Protein AF-A0A1Q7ZUG8-F1 (afdb_monomer)

Nearest PDB structures (foldseek):
  3p8l-assembly1_B  TM=2.377E-01  e=4.854E+00  Enterococcus faecalis
  9ddy-assembly1_B  TM=2.330E-01  e=8.484E+00  Streptococcus pneumoniae TIGR4

Foldseek 3Di:
DPPDDPDDDCDPVNVVVVVVVVCVVQVQLVVQCVPPVGSVHQEFDDDVPRTPGHHDQYPVNQQCQFQLNQADVPDPVLVVLVVLLCCLQVNPLVVLLQVLLCLVVPDDDDDDDPVVVVVVVVLVVQLVVLVVCRRRGGQDPDPDDRDHRHNCVSVSCVSSVSNVVSSNVSSVVSLVPPPDDPPVVVVVLVVSLVVLVVSDVLSNLVSVLVVLLVVLVVVCVVPVDVVSNVVSVVVSVVSVVVSVVVVVVVVVVVCCVAAVCQLVVLVVPADVPAAEEEEQAPCQQSNCHPVNPGHYDYQYDDPPCPPVSVVVCVVNRHQKYKAACNCVPVPPPVVVQCVPVVHQWDWPDDDDRVRHMTMIGGD

pLDDT: mean 74.33, std 13.85, range [37.75, 95.12]

Radius of gyration: 25.92 Å; Cα contacts (8 Å, |Δi|>4): 404; chains: 1; bounding box: 65×45×80 Å

Solvent-accessible surface area (backbone atoms only — not comparable to full-atom values): 20172 Å² total; per-residue (Å²): 134,84,77,80,76,74,81,77,68,88,46,73,65,58,55,50,52,51,51,51,53,49,50,65,61,45,46,58,33,54,48,23,31,73,77,63,65,12,50,72,36,54,43,33,38,64,62,89,92,45,74,78,29,58,47,85,41,52,61,76,60,34,55,47,33,8,50,66,59,48,56,50,94,86,39,68,66,50,52,50,38,51,50,48,18,48,44,76,73,48,40,70,67,46,54,52,35,50,54,24,30,51,49,62,72,56,89,68,94,69,89,75,57,72,74,58,56,51,53,50,51,50,50,53,49,48,29,52,50,33,44,53,46,38,33,62,41,54,68,51,89,69,93,63,80,73,72,68,82,44,70,68,56,39,69,49,51,71,66,32,46,66,21,53,52,44,42,47,53,43,10,53,55,12,50,69,69,48,94,56,78,65,68,57,51,56,49,51,53,47,49,52,36,50,52,28,37,73,74,33,67,62,44,25,45,53,39,51,51,50,50,51,48,53,52,39,54,53,48,31,72,74,44,83,44,70,67,53,44,50,52,42,51,52,52,49,52,50,51,51,50,54,45,50,52,51,45,51,55,52,49,50,54,51,45,40,70,70,42,71,41,47,26,59,50,48,66,72,67,59,52,93,88,41,23,35,28,35,39,63,43,91,57,67,75,51,61,17,21,88,80,62,74,46,54,69,45,84,52,81,83,56,89,96,39,68,66,64,46,50,50,50,38,57,76,64,36,38,54,35,41,37,30,22,46,25,74,94,48,74,85,47,73,71,63,53,55,60,69,38,88,90,42,61,40,43,79,77,38,69,90,48,38,71,83,27,48,22,33,27,29,69,113

Secondary structure (DSSP, 8-state):
-PPPPPPPP--HHHHHHHHHHHHHHHHHHHHHHHHHS-TTTTB-EEETTEEEE--SB-HHHHHTTSHHHH--TT-HHHHHHHHHHHHHHHHHHHHHHHHHHHTTTS---S---HHHHHHHHHHHHHHHHHHHHHHHS-----SSSPPPS-GGGGGGGGGGHHHHHHHHHHHHHHHHTS---THHHHHHHHHHHHHHHHH-HHHHHHHHHHHHHHHHHHHHHHS--HHHHHHHHHHHHHHHHHHHHHHHHHHHHHHHHHHTTHHHHHHHHPPTT-EEEEES-S-GGGGGTTTT-S-EEE-PPPTT-HHHHHHHHHHTTEEEEEE---GGGTT-GGGGGGG-TT-SEEEEE-S-TTTS-EEEEE-

Mean predicted aligned error: 13.8 Å

Structure (mmCIF, N/CA/C/O backbone):
data_AF-A0A1Q7ZUG8-F1
#
_entry.id   AF-A0A1Q7ZUG8-F1
#
loop_
_atom_site.group_PDB
_atom_site.id
_atom_site.type_symbol
_atom_site.label_atom_id
_atom_site.label_alt_id
_atom_site.label_comp_id
_atom_site.label_asym_id
_atom_site.label_entity_id
_atom_site.label_seq_id
_atom_site.pdbx_PDB_ins_code
_atom_site.Cartn_x
_atom_site.Cartn_y
_atom_site.Cartn_z
_atom_site.occupancy
_atom_site.B_iso_or_equiv
_atom_site.auth_seq_id
_atom_site.auth_comp_id
_atom_site.auth_asym_id
_atom_site.auth_atom_id
_atom_site.pdbx_PDB_model_num
ATOM 1 N N . MET A 1 1 ? -30.212 -4.088 45.160 1.00 40.97 1 MET A N 1
ATOM 2 C CA . MET A 1 1 ? -28.910 -4.253 44.473 1.00 40.97 1 MET A CA 1
ATOM 3 C C . MET A 1 1 ? -29.140 -5.038 43.188 1.00 40.97 1 MET A C 1
ATOM 5 O O . MET A 1 1 ? -29.577 -6.176 43.269 1.00 40.97 1 MET A O 1
ATOM 9 N N . ARG A 1 2 ? -28.951 -4.438 42.004 1.00 37.75 2 ARG A N 1
ATOM 10 C CA . ARG A 1 2 ? -28.992 -5.194 40.738 1.00 37.75 2 ARG A CA 1
ATOM 11 C C . ARG A 1 2 ? -27.658 -5.922 40.597 1.00 37.75 2 ARG A C 1
ATOM 13 O O . ARG A 1 2 ? -26.627 -5.260 40.538 1.00 37.75 2 ARG A O 1
ATOM 20 N N . ALA A 1 3 ? -27.691 -7.253 40.591 1.00 40.34 3 ALA A N 1
ATOM 21 C CA . ALA A 1 3 ? -26.513 -8.083 40.370 1.00 40.34 3 ALA A CA 1
ATOM 22 C C . ALA A 1 3 ? -25.799 -7.656 39.076 1.00 40.34 3 ALA A C 1
ATOM 24 O O . ALA A 1 3 ? -26.446 -7.456 38.041 1.00 40.34 3 ALA A O 1
ATOM 25 N N . ALA A 1 4 ? -24.478 -7.482 39.151 1.00 41.22 4 ALA A N 1
ATOM 26 C CA . ALA A 1 4 ? -23.644 -7.227 37.988 1.00 41.22 4 ALA A CA 1
ATOM 27 C C . ALA A 1 4 ? -23.850 -8.374 36.991 1.00 41.22 4 ALA A C 1
ATOM 29 O O . ALA A 1 4 ? -23.645 -9.541 37.325 1.00 41.22 4 ALA A O 1
ATOM 30 N N . ARG A 1 5 ? -24.313 -8.053 35.777 1.00 38.94 5 ARG A N 1
ATOM 31 C CA . ARG A 1 5 ? -24.407 -9.053 34.710 1.00 38.94 5 ARG A CA 1
ATOM 32 C C . ARG A 1 5 ? -22.994 -9.593 34.461 1.00 38.94 5 ARG A C 1
ATOM 34 O O . ARG A 1 5 ? -22.100 -8.768 34.257 1.00 38.94 5 ARG A O 1
ATOM 41 N N . PRO A 1 6 ? -22.782 -10.920 34.463 1.00 42.28 6 PRO A N 1
ATOM 42 C CA . PRO A 1 6 ? -21.473 -11.484 34.171 1.00 42.28 6 PRO A CA 1
ATOM 43 C C . PRO A 1 6 ? -21.000 -10.983 32.805 1.00 42.28 6 PRO A C 1
ATOM 45 O O . PRO A 1 6 ? -21.803 -10.841 31.874 1.00 42.28 6 PRO A O 1
ATOM 48 N N . ALA A 1 7 ? -19.704 -10.670 32.710 1.00 45.78 7 ALA A N 1
ATOM 49 C CA . ALA A 1 7 ? -19.052 -10.329 31.454 1.00 45.78 7 ALA A CA 1
ATOM 50 C C . ALA A 1 7 ? -19.428 -11.400 30.424 1.00 45.78 7 ALA A C 1
ATOM 52 O O . ALA A 1 7 ? -19.196 -12.586 30.655 1.00 45.78 7 ALA A O 1
ATOM 53 N N . ARG A 1 8 ? -20.104 -10.997 29.341 1.00 49.03 8 ARG A N 1
ATOM 54 C CA . ARG A 1 8 ? -20.544 -11.940 28.311 1.00 49.03 8 ARG A CA 1
ATOM 55 C C . ARG A 1 8 ? -19.320 -12.702 27.813 1.00 49.03 8 ARG A C 1
ATOM 57 O O . ARG A 1 8 ? -18.353 -12.079 27.377 1.00 49.03 8 ARG A O 1
ATOM 64 N N . ALA A 1 9 ? -19.389 -14.028 27.909 1.00 51.38 9 ALA A N 1
ATOM 65 C CA . ALA A 1 9 ? -18.467 -14.934 27.248 1.00 51.38 9 ALA A CA 1
ATOM 66 C C . ALA A 1 9 ? -18.320 -14.516 25.779 1.00 51.38 9 ALA A C 1
ATOM 68 O O . ALA A 1 9 ? -19.290 -14.042 25.181 1.00 51.38 9 ALA A O 1
ATOM 69 N N . ILE A 1 10 ? -17.105 -14.658 25.242 1.00 53.00 10 ILE A N 1
ATOM 70 C CA . ILE A 1 10 ? -16.786 -14.427 23.830 1.00 53.00 10 ILE A CA 1
ATOM 71 C C . ILE A 1 10 ? -17.901 -15.067 22.996 1.00 53.00 10 ILE A C 1
ATOM 73 O O . ILE A 1 10 ? -18.103 -16.279 23.065 1.00 53.00 10 ILE A O 1
ATOM 77 N N . ASP A 1 11 ? -18.687 -14.247 22.298 1.00 59.38 11 ASP A N 1
ATOM 78 C CA . ASP A 1 11 ? -19.847 -14.753 21.574 1.00 59.38 11 ASP A CA 1
ATOM 79 C C . ASP A 1 11 ? -19.400 -15.519 20.319 1.00 59.38 11 ASP A C 1
ATOM 81 O O . ASP A 1 11 ? -18.317 -15.292 19.768 1.00 59.38 11 ASP A O 1
ATOM 85 N N . GLY A 1 12 ? -20.230 -16.462 19.864 1.00 49.78 12 GLY A N 1
ATOM 86 C CA . GLY A 1 12 ? -19.932 -17.256 18.667 1.00 49.78 12 GLY A CA 1
ATOM 87 C C . GLY A 1 12 ? -19.675 -16.383 17.433 1.00 49.78 12 GLY A C 1
ATOM 88 O O . GLY A 1 12 ? -18.878 -16.748 16.570 1.00 49.78 12 GLY A O 1
ATOM 89 N N . THR A 1 13 ? -20.267 -15.188 17.388 1.00 53.72 13 THR A N 1
ATOM 90 C CA . THR A 1 13 ? -20.036 -14.174 16.355 1.00 53.72 13 THR A CA 1
ATOM 91 C C . THR A 1 13 ? -18.583 -13.696 16.339 1.00 53.72 13 THR A C 1
ATOM 93 O O . THR A 1 13 ? -17.966 -13.652 15.279 1.00 53.72 13 THR A O 1
ATOM 96 N N . THR A 1 14 ? -18.005 -13.389 17.502 1.00 55.47 14 THR A N 1
ATOM 97 C CA . THR A 1 14 ? -16.614 -12.939 17.649 1.00 55.47 14 THR A CA 1
ATOM 98 C C . THR A 1 14 ? -15.639 -14.024 17.207 1.00 55.47 14 THR A C 1
ATOM 100 O O . THR A 1 14 ? -14.706 -13.741 16.456 1.00 55.47 14 THR A O 1
ATOM 103 N N . VAL A 1 15 ? -15.881 -15.276 17.609 1.00 59.16 15 VAL A N 1
ATOM 104 C CA . VAL A 1 15 ? -15.057 -16.423 17.187 1.00 59.16 15 VAL A CA 1
ATOM 105 C C . VAL A 1 15 ? -15.143 -16.626 15.675 1.00 59.16 15 VAL A C 1
ATOM 107 O O . VAL A 1 15 ? -14.118 -16.789 15.018 1.00 59.16 15 VAL A O 1
ATOM 110 N N . THR A 1 16 ? -16.348 -16.551 15.108 1.00 55.59 16 THR A N 1
ATOM 111 C CA . THR A 1 16 ? -16.573 -16.735 13.666 1.00 55.59 16 THR A CA 1
ATOM 112 C C . THR A 1 16 ? -15.895 -15.637 12.846 1.00 55.59 16 THR A C 1
ATOM 114 O O . THR A 1 16 ? -15.240 -15.929 11.848 1.00 55.59 16 THR A O 1
ATOM 117 N N . LEU A 1 17 ? -15.986 -14.376 13.281 1.00 55.81 17 LEU A N 1
ATOM 118 C CA . LEU A 1 17 ? -15.318 -13.249 12.622 1.00 55.81 17 LEU A CA 1
ATOM 119 C C . LEU A 1 17 ? -13.791 -13.352 12.717 1.00 55.81 17 LEU A C 1
ATOM 121 O O . LEU A 1 17 ? -13.100 -13.090 11.732 1.00 55.81 17 LEU A O 1
ATOM 125 N N . ALA A 1 18 ? -13.260 -13.768 13.870 1.00 60.84 18 ALA A N 1
ATOM 126 C CA . ALA A 1 18 ? -11.830 -14.005 14.038 1.00 60.84 18 ALA A CA 1
ATOM 127 C C . ALA A 1 18 ? -11.340 -15.147 13.132 1.00 60.84 18 ALA A C 1
ATOM 129 O O . ALA A 1 18 ? -10.341 -14.987 12.434 1.00 60.84 18 ALA A O 1
ATOM 130 N N . ALA A 1 19 ? -12.071 -16.264 13.081 1.00 58.84 19 ALA A N 1
ATOM 131 C CA . ALA A 1 19 ? -11.761 -17.395 12.210 1.00 58.84 19 ALA A CA 1
ATOM 132 C C . ALA A 1 19 ? -11.803 -17.003 10.724 1.00 58.84 19 ALA A C 1
ATOM 134 O O . ALA A 1 19 ? -10.874 -17.315 9.983 1.00 58.84 19 ALA A O 1
ATOM 135 N N . ALA A 1 20 ? -12.822 -16.253 10.293 1.00 60.91 20 ALA A N 1
ATOM 136 C CA . ALA A 1 20 ? -12.909 -15.740 8.928 1.00 60.91 20 ALA A CA 1
ATOM 137 C C . ALA A 1 20 ? -11.730 -14.810 8.588 1.00 60.91 20 ALA A C 1
ATOM 139 O O . ALA A 1 20 ? -11.128 -14.942 7.523 1.00 60.91 20 ALA A O 1
ATOM 140 N N . GLY A 1 21 ? -11.348 -13.914 9.506 1.00 61.94 21 GLY A N 1
ATOM 141 C CA . GLY A 1 21 ? -10.182 -13.043 9.336 1.00 61.94 21 GLY A CA 1
ATOM 142 C C . GLY A 1 21 ? -8.870 -13.823 9.207 1.00 61.94 21 GLY A C 1
ATOM 143 O O . GLY A 1 21 ? -8.058 -13.524 8.330 1.00 61.94 21 GLY A O 1
ATOM 144 N N . LEU A 1 22 ? -8.690 -14.861 10.029 1.00 67.81 22 LEU A N 1
ATOM 145 C CA . LEU A 1 22 ? -7.537 -15.758 9.948 1.00 67.81 22 LEU A CA 1
ATOM 146 C C . LEU A 1 22 ? -7.504 -16.525 8.624 1.00 67.81 22 LEU A C 1
ATOM 148 O O . LEU A 1 22 ? -6.442 -16.604 8.018 1.00 67.81 22 LEU A O 1
ATOM 152 N N . LEU A 1 23 ? -8.641 -17.029 8.138 1.00 64.62 23 LEU A N 1
ATOM 153 C CA . LEU A 1 23 ? -8.724 -17.739 6.856 1.00 64.62 23 LEU A CA 1
ATOM 154 C C . LEU A 1 23 ? -8.381 -16.830 5.668 1.00 64.62 23 LEU A C 1
ATOM 156 O O . LEU A 1 23 ? -7.619 -17.232 4.789 1.00 64.62 23 LEU A O 1
ATOM 160 N N . VAL A 1 24 ? -8.874 -15.587 5.664 1.00 66.06 24 VAL A N 1
ATOM 161 C CA . VAL A 1 24 ? -8.535 -14.598 4.625 1.00 66.06 24 VAL A CA 1
ATOM 162 C C . VAL A 1 24 ? -7.039 -14.263 4.646 1.00 66.06 24 VAL A C 1
ATOM 164 O O . VAL A 1 24 ? -6.427 -14.127 3.587 1.00 66.06 24 VAL A O 1
ATOM 167 N N . GLY A 1 25 ? -6.427 -14.163 5.830 1.00 63.50 25 GLY A N 1
ATOM 168 C CA . GLY A 1 25 ? -4.980 -13.968 5.961 1.00 63.50 25 GLY A CA 1
ATOM 169 C C . GLY A 1 25 ? -4.167 -15.194 5.532 1.00 63.50 25 GLY A C 1
ATOM 170 O O . GLY A 1 25 ? -3.183 -15.066 4.804 1.00 63.50 25 GLY A O 1
ATOM 171 N N . ALA A 1 26 ? -4.604 -16.387 5.941 1.00 70.62 26 ALA A N 1
ATOM 172 C CA . ALA A 1 26 ? -3.951 -17.664 5.667 1.00 70.62 26 ALA A CA 1
ATOM 173 C C . ALA A 1 26 ? -3.995 -18.054 4.184 1.00 70.62 26 ALA A C 1
ATOM 175 O O . ALA A 1 26 ? -3.090 -18.747 3.719 1.00 70.62 26 ALA A O 1
ATOM 176 N N . PHE A 1 27 ? -4.994 -17.575 3.430 1.00 74.31 27 PHE A N 1
ATOM 177 C CA . PHE A 1 27 ? -5.128 -17.824 1.992 1.00 74.31 27 PHE A CA 1
ATOM 178 C C . PHE A 1 27 ? -3.826 -17.561 1.226 1.00 74.31 27 PHE A C 1
ATOM 180 O O . PHE A 1 27 ? -3.418 -18.386 0.415 1.00 74.31 27 PHE A O 1
ATOM 187 N N . TRP A 1 28 ? -3.136 -16.453 1.514 1.00 69.88 28 TRP A N 1
ATOM 188 C CA . TRP A 1 28 ? -1.889 -16.106 0.826 1.00 69.88 28 TRP A CA 1
ATOM 189 C C . TRP A 1 28 ? -0.757 -17.090 1.119 1.00 69.88 28 TRP A C 1
ATOM 191 O O . TRP A 1 28 ? -0.010 -17.447 0.213 1.00 69.88 28 TRP A O 1
ATOM 201 N N . TYR A 1 29 ? -0.663 -17.582 2.354 1.00 77.38 29 TYR A N 1
ATOM 202 C CA . TYR A 1 29 ? 0.324 -18.592 2.733 1.00 77.38 29 TYR A CA 1
ATOM 203 C C . TYR A 1 29 ? 0.015 -19.947 2.090 1.00 77.38 29 TYR A C 1
ATOM 205 O O . TYR A 1 29 ? 0.921 -20.604 1.583 1.00 77.38 29 TYR A O 1
ATOM 213 N N . GLY A 1 30 ? -1.261 -20.345 2.054 1.00 73.50 30 GLY A N 1
ATOM 214 C CA . GLY A 1 30 ? -1.704 -21.567 1.380 1.00 73.50 30 GLY A CA 1
ATOM 215 C C . GLY A 1 30 ? -1.474 -21.514 -0.131 1.00 73.50 30 GLY A C 1
ATOM 216 O O . GLY A 1 30 ? -0.924 -22.450 -0.704 1.00 73.50 30 GLY A O 1
ATOM 217 N N . ARG A 1 31 ? -1.809 -20.385 -0.765 1.00 77.88 31 ARG A N 1
ATOM 218 C CA . ARG A 1 31 ? -1.535 -20.130 -2.183 1.00 77.88 31 ARG A CA 1
ATOM 219 C C . ARG A 1 31 ? -0.040 -20.219 -2.485 1.00 77.88 31 ARG A C 1
ATOM 221 O O . ARG A 1 31 ? 0.340 -20.934 -3.402 1.00 77.88 31 ARG A O 1
ATOM 228 N N . ASN A 1 32 ? 0.805 -19.530 -1.715 1.00 75.12 32 ASN A N 1
ATOM 229 C CA . ASN A 1 32 ? 2.253 -19.565 -1.926 1.00 75.12 32 ASN A CA 1
ATOM 230 C C . ASN A 1 32 ? 2.810 -20.987 -1.750 1.00 75.12 32 ASN A C 1
ATOM 232 O O . ASN A 1 32 ? 3.641 -21.432 -2.536 1.00 75.12 32 ASN A O 1
ATOM 236 N N . LEU A 1 33 ? 2.323 -21.731 -0.754 1.00 83.00 33 LEU A N 1
ATOM 237 C CA . LEU A 1 33 ? 2.701 -23.130 -0.582 1.00 83.00 33 LEU A CA 1
ATOM 238 C C . LEU A 1 33 ? 2.314 -23.976 -1.807 1.00 83.00 33 LEU A C 1
ATOM 240 O O . LEU A 1 33 ? 3.124 -24.782 -2.251 1.00 83.00 33 LEU A O 1
ATOM 244 N N . ALA A 1 34 ? 1.121 -23.773 -2.371 1.00 77.06 34 ALA A N 1
ATOM 245 C CA . ALA A 1 34 ? 0.651 -24.512 -3.542 1.00 77.06 34 ALA A CA 1
ATOM 246 C C . ALA A 1 34 ? 1.383 -24.129 -4.843 1.00 77.06 34 ALA A C 1
ATOM 248 O O . ALA A 1 34 ? 1.691 -25.003 -5.646 1.00 77.06 34 ALA A O 1
ATOM 249 N N . GLU A 1 35 ? 1.663 -22.841 -5.057 1.00 74.12 35 GLU A N 1
ATOM 250 C CA . GLU A 1 35 ? 2.260 -22.338 -6.304 1.00 74.12 35 GLU A CA 1
ATOM 251 C C . GLU A 1 35 ? 3.787 -22.458 -6.333 1.00 74.12 35 GLU A C 1
ATOM 253 O O . GLU A 1 35 ? 4.358 -22.742 -7.382 1.00 74.12 35 GLU A O 1
ATOM 258 N N . VAL A 1 36 ? 4.460 -22.222 -5.202 1.00 78.81 36 VAL A N 1
ATOM 259 C CA . VAL A 1 36 ? 5.932 -22.144 -5.145 1.00 78.81 36 VAL A CA 1
ATOM 260 C C . VAL A 1 36 ? 6.561 -23.079 -4.110 1.00 78.81 36 VAL A C 1
ATOM 262 O O . VAL A 1 36 ? 7.768 -23.021 -3.883 1.00 78.81 36 VAL A O 1
ATOM 265 N N . GLY A 1 37 ? 5.773 -23.944 -3.462 1.00 80.38 37 GLY A N 1
ATOM 266 C CA . GLY A 1 37 ? 6.279 -24.904 -2.473 1.00 80.38 37 GLY A CA 1
ATOM 267 C C . GLY A 1 37 ? 6.777 -24.259 -1.175 1.00 80.38 37 GLY A C 1
ATOM 268 O O . GLY A 1 37 ? 7.422 -24.921 -0.364 1.00 80.38 37 GLY A O 1
ATOM 269 N N . ASN A 1 38 ? 6.502 -22.968 -0.965 1.00 84.31 38 ASN A N 1
ATOM 270 C CA . ASN A 1 38 ? 6.942 -22.218 0.205 1.00 84.31 38 ASN A CA 1
ATOM 271 C C . ASN A 1 38 ? 5.853 -21.223 0.640 1.00 84.31 38 ASN A C 1
ATOM 273 O O . ASN A 1 38 ? 5.552 -20.297 -0.112 1.00 84.31 38 ASN A O 1
ATOM 277 N N . PRO A 1 39 ? 5.291 -21.333 1.860 1.00 83.56 39 PRO A N 1
ATOM 278 C CA . PRO A 1 39 ? 4.234 -20.434 2.328 1.00 83.56 39 PRO A CA 1
ATOM 279 C C . PRO A 1 39 ? 4.693 -18.971 2.442 1.00 83.56 39 PRO A C 1
ATOM 281 O O . PRO A 1 39 ? 3.876 -18.052 2.377 1.00 83.56 39 PRO A O 1
ATOM 284 N N . LEU A 1 40 ? 6.000 -18.733 2.568 1.00 81.88 40 LEU A N 1
ATOM 285 C CA . LEU A 1 40 ? 6.610 -17.403 2.619 1.00 81.88 40 LEU A CA 1
ATOM 286 C C . LEU A 1 40 ? 6.980 -16.859 1.227 1.00 81.88 40 LEU A C 1
ATOM 288 O O . LEU A 1 40 ? 7.629 -15.818 1.125 1.00 81.88 40 LEU A O 1
ATOM 292 N N . GLY A 1 41 ? 6.582 -17.542 0.151 1.00 81.94 41 GLY A N 1
ATOM 293 C CA . GLY A 1 41 ? 6.900 -17.147 -1.217 1.00 81.94 41 GLY A CA 1
ATOM 294 C C . GLY A 1 41 ? 8.366 -17.421 -1.551 1.00 81.94 41 GLY A C 1
ATOM 295 O O . GLY A 1 41 ? 8.869 -18.516 -1.342 1.00 81.94 41 GLY A O 1
ATOM 296 N N . PHE A 1 42 ? 9.083 -16.419 -2.056 1.00 83.25 42 PHE A N 1
ATOM 297 C CA . PHE A 1 42 ? 10.471 -16.582 -2.513 1.00 83.25 42 PHE A CA 1
ATOM 298 C C . PHE A 1 42 ? 11.531 -16.456 -1.407 1.00 83.25 42 PHE A C 1
ATOM 300 O O . PHE A 1 42 ? 12.729 -16.394 -1.697 1.00 83.25 42 PHE A O 1
ATOM 307 N N . VAL A 1 43 ? 11.111 -16.394 -0.141 1.00 83.56 43 VAL A N 1
ATOM 308 C CA . VAL A 1 43 ? 12.000 -16.240 1.017 1.00 83.56 43 VAL A CA 1
ATOM 309 C C . VAL A 1 43 ? 12.586 -17.582 1.426 1.00 83.56 43 VAL A C 1
ATOM 311 O O . VAL A 1 43 ? 11.862 -18.463 1.882 1.00 83.56 43 VAL A O 1
ATOM 314 N N . ARG A 1 44 ? 13.910 -17.726 1.329 1.00 84.06 44 ARG A N 1
ATOM 315 C CA . ARG A 1 44 ? 14.605 -18.945 1.750 1.00 84.06 44 ARG A CA 1
ATOM 316 C C . ARG A 1 44 ? 14.480 -19.124 3.259 1.00 84.06 44 ARG A C 1
ATOM 318 O O . ARG A 1 44 ? 14.884 -18.242 4.015 1.00 84.06 44 ARG A O 1
ATOM 325 N N . VAL A 1 45 ? 14.011 -20.287 3.705 1.00 85.69 45 VAL A N 1
ATOM 326 C CA . VAL A 1 45 ? 14.064 -20.664 5.126 1.00 85.69 45 VAL A CA 1
ATOM 327 C C . VAL A 1 45 ? 15.126 -21.729 5.289 1.00 85.69 45 VAL A C 1
ATOM 329 O O . VAL A 1 45 ? 15.001 -22.822 4.744 1.00 85.69 45 VAL A O 1
ATOM 332 N N . ALA A 1 46 ? 16.177 -21.401 6.032 1.00 83.75 46 ALA A N 1
ATOM 333 C CA . ALA A 1 46 ? 17.272 -22.312 6.313 1.00 83.75 46 ALA A CA 1
ATOM 334 C C . ALA A 1 46 ? 17.557 -22.359 7.816 1.00 83.75 46 ALA A C 1
ATOM 336 O O . ALA A 1 46 ? 17.494 -21.335 8.497 1.00 83.75 46 ALA A O 1
ATOM 337 N N . VAL A 1 47 ? 17.888 -23.547 8.316 1.00 82.19 47 VAL A N 1
ATOM 338 C CA . VAL A 1 47 ? 18.368 -23.769 9.683 1.00 82.19 47 VAL A CA 1
ATOM 339 C C . VAL A 1 47 ? 19.758 -24.386 9.588 1.00 82.19 47 VAL A C 1
ATOM 341 O O . VAL A 1 47 ? 19.933 -25.521 9.140 1.00 82.19 47 VAL A O 1
ATOM 344 N N . GLY A 1 48 ? 20.772 -23.601 9.957 1.00 79.56 48 GLY A N 1
ATOM 345 C CA . GLY A 1 48 ? 22.170 -23.951 9.721 1.00 79.56 48 GLY A CA 1
ATOM 346 C C . GLY A 1 48 ? 22.440 -24.152 8.227 1.00 79.56 48 GLY A C 1
ATOM 347 O O . GLY A 1 48 ? 22.225 -23.247 7.425 1.00 79.56 48 GLY A O 1
ATOM 348 N N . ARG A 1 49 ? 22.888 -25.356 7.861 1.00 80.19 49 ARG A N 1
ATOM 349 C CA . ARG A 1 49 ? 23.159 -25.752 6.467 1.00 80.19 49 ARG A CA 1
ATOM 350 C C . ARG A 1 49 ? 21.945 -26.316 5.718 1.00 80.19 49 ARG A C 1
ATOM 352 O O . ARG A 1 49 ? 22.055 -26.603 4.531 1.00 80.19 49 ARG A O 1
ATOM 359 N N . PHE A 1 50 ? 20.819 -26.532 6.397 1.00 84.12 50 PHE A N 1
ATOM 360 C CA . PHE A 1 50 ? 19.649 -27.183 5.811 1.00 84.12 50 PHE A CA 1
ATOM 361 C C . PHE A 1 50 ? 18.651 -26.147 5.299 1.00 84.12 50 PHE A C 1
ATOM 363 O O . PHE A 1 50 ? 18.166 -25.323 6.073 1.00 84.12 50 PHE A O 1
ATOM 370 N N . ASN A 1 51 ? 18.317 -26.211 4.010 1.00 83.19 51 ASN A N 1
ATOM 371 C CA . ASN A 1 51 ? 17.250 -25.409 3.413 1.00 83.19 51 ASN A CA 1
ATOM 372 C C . ASN A 1 51 ? 15.908 -26.109 3.657 1.00 83.19 51 ASN A C 1
ATOM 374 O O . ASN A 1 51 ? 15.609 -27.108 3.010 1.00 83.19 51 ASN A O 1
ATOM 378 N N . LEU A 1 52 ? 15.127 -25.598 4.608 1.00 87.00 52 LEU A N 1
ATOM 379 C CA . LEU A 1 52 ? 13.809 -26.128 4.959 1.00 87.00 52 LEU A CA 1
ATOM 380 C C . LEU A 1 52 ? 12.737 -25.726 3.945 1.00 87.00 52 LEU A C 1
ATOM 382 O O . LEU A 1 52 ? 11.855 -26.525 3.653 1.00 87.00 52 LEU A O 1
ATOM 386 N N . LEU A 1 53 ? 12.803 -24.498 3.418 1.00 87.56 53 LEU A N 1
ATOM 387 C CA . LEU A 1 53 ? 11.889 -24.021 2.379 1.00 87.56 53 LEU A CA 1
ATOM 388 C C . LEU A 1 53 ? 12.666 -23.335 1.245 1.00 87.56 53 LEU A C 1
ATOM 390 O O . LEU A 1 53 ? 13.577 -22.540 1.526 1.00 87.56 53 LEU A O 1
ATOM 394 N N . PRO A 1 54 ? 12.321 -23.627 -0.024 1.00 79.44 54 PRO A N 1
ATOM 395 C CA . PRO A 1 54 ? 13.033 -23.110 -1.188 1.00 79.44 54 PRO A CA 1
ATOM 396 C C . PRO A 1 54 ? 12.811 -21.604 -1.351 1.00 79.44 54 PRO A C 1
ATOM 398 O O . PRO A 1 54 ? 11.725 -21.093 -1.108 1.00 79.44 54 PRO A O 1
ATOM 401 N N . GLY A 1 55 ? 13.829 -20.870 -1.789 1.00 80.25 55 GLY A N 1
ATOM 402 C CA . GLY A 1 55 ? 13.711 -19.436 -2.045 1.00 80.25 55 GLY A CA 1
ATOM 403 C C . GLY A 1 55 ? 15.047 -18.818 -2.435 1.00 80.25 55 GLY A C 1
ATOM 404 O O . GLY A 1 55 ? 16.103 -19.324 -2.054 1.00 80.25 55 GLY A O 1
ATOM 405 N N . PHE A 1 56 ? 15.002 -17.730 -3.199 1.00 80.94 56 PHE A N 1
ATOM 406 C CA . PHE A 1 56 ? 16.192 -16.980 -3.616 1.00 80.94 56 PHE A CA 1
ATOM 407 C C . PHE A 1 56 ? 16.411 -15.705 -2.790 1.00 80.94 56 PHE A C 1
ATOM 409 O O . PHE A 1 56 ? 17.496 -15.133 -2.830 1.00 80.94 56 PHE A O 1
ATOM 416 N N . ILE A 1 57 ? 15.412 -15.259 -2.019 1.00 78.56 57 ILE A N 1
ATOM 417 C CA . ILE A 1 57 ? 15.543 -14.100 -1.132 1.00 78.56 57 ILE A CA 1
ATOM 418 C C . ILE A 1 57 ? 16.103 -14.562 0.212 1.00 78.56 57 ILE A C 1
ATOM 420 O O . ILE A 1 57 ? 15.494 -15.375 0.909 1.00 78.56 57 ILE A O 1
ATOM 424 N N . GLU A 1 58 ? 17.246 -14.011 0.609 1.00 81.88 58 GLU A N 1
ATOM 425 C CA . GLU A 1 58 ? 17.863 -14.347 1.889 1.00 81.88 58 GLU A CA 1
ATOM 426 C C . GLU A 1 58 ? 17.188 -13.627 3.075 1.00 81.88 58 GLU A C 1
ATOM 428 O O . GLU A 1 58 ? 16.925 -12.424 3.006 1.00 81.88 58 GLU A O 1
ATOM 433 N N . PRO A 1 59 ? 16.983 -14.285 4.231 1.00 80.94 59 PRO A N 1
ATOM 434 C CA . PRO A 1 59 ? 16.431 -13.623 5.418 1.00 80.94 59 PRO A CA 1
ATOM 435 C C . PRO A 1 59 ? 17.264 -12.431 5.908 1.00 80.94 59 PRO A C 1
ATOM 437 O O . PRO A 1 59 ? 16.720 -11.445 6.403 1.00 80.94 59 PRO A O 1
ATOM 440 N N . ALA A 1 60 ? 18.592 -12.503 5.763 1.00 81.44 60 ALA A N 1
ATOM 441 C CA . ALA A 1 60 ? 19.491 -11.405 6.110 1.00 81.44 60 ALA A CA 1
ATOM 442 C C . ALA A 1 60 ? 19.252 -10.168 5.235 1.00 81.44 60 ALA A C 1
ATOM 444 O O . ALA A 1 60 ? 19.318 -9.045 5.733 1.00 81.44 60 ALA A O 1
ATOM 445 N N . TRP A 1 61 ? 18.917 -10.382 3.961 1.00 80.38 61 TRP A N 1
ATOM 446 C CA . TRP A 1 61 ? 18.532 -9.323 3.043 1.00 80.38 61 TRP A CA 1
ATOM 447 C C . TRP A 1 61 ? 17.245 -8.629 3.504 1.00 80.38 61 TRP A C 1
ATOM 449 O O . TRP A 1 61 ? 17.224 -7.408 3.655 1.00 80.38 61 TRP A O 1
ATOM 459 N N . LEU A 1 62 ? 16.203 -9.407 3.816 1.00 79.38 62 LEU A N 1
ATOM 460 C CA . LEU A 1 62 ? 14.895 -8.886 4.237 1.00 79.38 62 LEU A CA 1
ATOM 461 C C . LEU A 1 62 ? 14.950 -8.048 5.512 1.00 79.38 62 LEU A C 1
ATOM 463 O O . LEU A 1 62 ? 14.247 -7.048 5.621 1.00 79.38 62 LEU A O 1
ATOM 467 N N . ARG A 1 63 ? 15.808 -8.403 6.474 1.00 79.62 63 ARG A N 1
ATOM 468 C CA . ARG A 1 63 ? 15.956 -7.610 7.707 1.00 79.62 63 ARG A CA 1
ATOM 469 C C . ARG A 1 63 ? 16.376 -6.162 7.443 1.00 79.62 63 ARG A C 1
ATOM 471 O O . ARG A 1 63 ? 16.063 -5.300 8.258 1.00 79.62 63 ARG A O 1
ATOM 478 N N . ARG A 1 64 ? 17.033 -5.890 6.307 1.00 82.12 64 ARG A N 1
ATOM 479 C CA . ARG A 1 64 ? 17.464 -4.545 5.888 1.00 82.12 64 ARG A CA 1
ATOM 480 C C . ARG A 1 64 ? 16.371 -3.725 5.202 1.00 82.12 64 ARG A C 1
ATOM 482 O O . ARG A 1 64 ? 16.629 -2.589 4.823 1.00 82.12 64 ARG A O 1
ATOM 489 N N . THR A 1 65 ? 15.177 -4.285 5.007 1.00 82.19 65 THR A N 1
ATOM 490 C CA . THR A 1 65 ? 14.051 -3.597 4.353 1.00 82.19 65 THR A CA 1
ATOM 491 C C . THR A 1 65 ? 12.931 -3.225 5.333 1.00 82.19 65 THR A C 1
ATOM 493 O O . THR A 1 65 ? 11.832 -2.872 4.907 1.00 82.19 65 THR A O 1
ATOM 496 N N . SER A 1 66 ? 13.197 -3.296 6.643 1.00 85.88 66 SER A N 1
ATOM 497 C CA . SER A 1 66 ? 12.274 -2.894 7.716 1.00 85.88 66 SER A CA 1
ATOM 498 C C . SER A 1 66 ? 12.454 -1.421 8.100 1.00 85.88 66 SER A C 1
ATOM 500 O O . SER A 1 66 ? 13.542 -0.864 7.916 1.00 85.88 66 SER A O 1
ATOM 502 N N . LEU A 1 67 ? 11.434 -0.786 8.695 1.00 86.81 67 LEU A N 1
ATOM 503 C CA . LEU A 1 67 ? 11.546 0.612 9.149 1.00 86.81 67 LEU A CA 1
ATOM 504 C C . LEU A 1 67 ? 12.674 0.765 10.159 1.00 86.81 67 LEU A C 1
ATOM 506 O O . LEU A 1 67 ? 13.445 1.710 10.063 1.00 86.81 67 LEU A O 1
ATOM 510 N N . ALA A 1 68 ? 12.785 -0.185 11.088 1.00 88.44 68 ALA A N 1
ATOM 511 C CA . ALA A 1 68 ? 13.810 -0.192 12.120 1.00 88.44 68 ALA A CA 1
ATOM 512 C C . ALA A 1 68 ? 15.230 -0.217 11.536 1.00 88.44 68 ALA A C 1
ATOM 514 O O . ALA A 1 68 ? 16.137 0.352 12.130 1.00 88.44 68 ALA A O 1
ATOM 515 N N . SER A 1 69 ? 15.423 -0.849 10.374 1.00 86.50 69 SER A N 1
ATOM 516 C CA . SER A 1 69 ? 16.730 -0.904 9.711 1.00 86.50 69 SER A CA 1
ATOM 517 C C . SER A 1 69 ? 17.067 0.314 8.851 1.00 86.50 69 SER A C 1
ATOM 519 O O . SER A 1 69 ? 18.245 0.587 8.644 1.00 86.50 69 SER A O 1
ATOM 521 N N . VAL A 1 70 ? 16.064 1.025 8.322 1.00 87.12 70 VAL A N 1
ATOM 522 C CA . VAL A 1 70 ? 16.281 2.148 7.385 1.00 87.12 70 VAL A CA 1
ATOM 523 C C . VAL A 1 70 ? 16.097 3.519 8.034 1.00 87.12 70 VAL A C 1
ATOM 525 O O . VAL A 1 70 ? 16.585 4.523 7.512 1.00 87.12 70 VAL A O 1
ATOM 528 N N . LEU A 1 71 ? 15.365 3.587 9.148 1.00 88.69 71 LEU A N 1
ATOM 529 C CA . LEU A 1 71 ? 15.171 4.808 9.911 1.00 88.69 71 LEU A CA 1
ATOM 530 C C . LEU A 1 71 ? 16.425 5.089 10.740 1.00 88.69 71 LEU A C 1
ATOM 532 O O . LEU A 1 71 ? 16.896 4.241 11.488 1.00 88.69 71 LEU A O 1
ATOM 536 N N . ASP A 1 72 ? 16.904 6.323 10.649 1.00 90.31 72 ASP A N 1
ATOM 537 C CA . ASP A 1 72 ? 17.972 6.828 11.500 1.00 90.31 72 ASP A CA 1
ATOM 538 C C . ASP A 1 72 ? 17.289 7.795 12.468 1.00 90.31 72 ASP A C 1
ATOM 540 O O . ASP A 1 72 ? 16.803 8.842 12.019 1.00 90.31 72 ASP A O 1
ATOM 544 N N . PRO A 1 73 ? 17.184 7.450 13.763 1.00 90.38 73 PRO A N 1
ATOM 545 C CA . PRO A 1 73 ? 16.475 8.274 14.732 1.00 90.38 73 PRO A CA 1
ATOM 546 C C . PRO A 1 73 ? 17.166 9.622 14.974 1.00 90.38 73 PRO A C 1
ATOM 548 O O . PRO A 1 73 ? 16.518 10.543 15.470 1.00 90.38 73 PRO A O 1
ATOM 551 N N . THR A 1 74 ? 18.440 9.769 14.601 1.00 94.19 74 THR A N 1
ATOM 552 C CA . THR A 1 74 ? 19.201 11.019 14.744 1.00 94.19 74 THR A CA 1
ATOM 553 C C . THR A 1 74 ? 19.035 11.959 13.544 1.00 94.19 74 THR A C 1
ATOM 555 O O . THR A 1 74 ? 19.295 13.158 13.639 1.00 94.19 74 THR A O 1
ATOM 558 N N . SER A 1 75 ? 18.529 11.453 12.416 1.00 92.81 75 SER A N 1
ATOM 559 C CA . SER A 1 75 ? 18.389 12.215 11.177 1.00 92.81 75 SER A CA 1
ATOM 560 C C . SER A 1 75 ? 17.064 12.977 11.109 1.00 92.81 75 SER A C 1
ATOM 562 O O . SER A 1 75 ? 15.997 12.415 10.848 1.00 92.81 75 SER A O 1
ATOM 564 N N . ALA A 1 76 ? 17.121 14.307 11.224 1.00 92.00 76 ALA A N 1
ATOM 565 C CA . ALA A 1 76 ? 15.957 15.179 11.020 1.00 92.00 76 ALA A CA 1
ATOM 566 C C . ALA A 1 76 ? 15.326 15.017 9.621 1.00 92.00 76 ALA A C 1
ATOM 568 O O . ALA A 1 76 ? 14.116 15.183 9.445 1.00 92.00 76 ALA A O 1
ATOM 569 N N . ARG A 1 77 ? 16.132 14.658 8.610 1.00 89.31 77 ARG A N 1
ATOM 570 C CA . ARG A 1 77 ? 15.643 14.358 7.257 1.00 89.31 77 ARG A CA 1
ATOM 571 C C . ARG A 1 77 ? 14.739 13.126 7.259 1.00 89.31 77 ARG A C 1
ATOM 573 O O . ARG A 1 77 ? 13.699 13.154 6.607 1.00 89.31 77 ARG A O 1
ATOM 580 N N . HIS A 1 78 ? 15.112 12.073 7.985 1.00 90.19 78 HIS A N 1
ATOM 581 C CA . HIS A 1 78 ? 14.324 10.843 8.054 1.00 90.19 78 HIS A CA 1
ATOM 582 C C . HIS A 1 78 ? 12.974 11.084 8.738 1.00 90.19 78 HIS A C 1
ATOM 584 O O . HIS A 1 78 ? 11.936 10.682 8.213 1.00 90.19 78 HIS A O 1
ATOM 590 N N . TRP A 1 79 ? 12.959 11.852 9.829 1.00 91.69 79 TRP A N 1
ATOM 591 C CA . TRP A 1 79 ? 11.716 12.268 10.482 1.00 91.69 79 TRP A CA 1
ATOM 592 C C . TRP A 1 79 ? 10.818 13.114 9.582 1.00 91.69 79 TRP A C 1
ATOM 594 O O . TRP A 1 79 ? 9.609 12.894 9.551 1.00 91.69 79 TRP A O 1
ATOM 604 N N . ARG A 1 80 ? 11.391 14.035 8.796 1.00 90.44 80 ARG A N 1
ATOM 605 C CA . ARG A 1 80 ? 10.624 14.842 7.835 1.00 90.44 80 ARG A CA 1
ATOM 606 C C . ARG A 1 80 ? 9.964 13.981 6.760 1.00 90.44 80 ARG A C 1
ATOM 608 O O . ARG A 1 80 ? 8.799 14.198 6.450 1.00 90.44 80 ARG A O 1
ATOM 615 N N . ILE A 1 81 ? 10.687 13.000 6.218 1.00 85.94 81 ILE A N 1
ATOM 616 C CA . ILE A 1 81 ? 10.150 12.056 5.226 1.00 85.94 81 ILE A CA 1
ATOM 617 C C . ILE A 1 81 ? 9.030 11.213 5.844 1.00 85.94 81 ILE A C 1
ATOM 619 O O . ILE A 1 81 ? 7.972 11.075 5.237 1.00 85.94 81 ILE A O 1
ATOM 623 N N . LEU A 1 82 ? 9.227 10.685 7.057 1.00 88.25 82 LEU A N 1
ATOM 624 C CA . LEU A 1 82 ? 8.217 9.871 7.735 1.00 88.25 82 LEU A CA 1
ATOM 625 C C . LEU A 1 82 ? 6.959 10.686 8.064 1.00 88.25 82 LEU A C 1
ATOM 627 O O . LEU A 1 82 ? 5.850 10.228 7.802 1.00 88.25 82 LEU A O 1
ATOM 631 N N . ALA A 1 83 ? 7.120 11.905 8.583 1.00 87.62 83 ALA A N 1
ATOM 632 C CA . ALA A 1 83 ? 6.012 12.813 8.860 1.00 87.62 83 ALA A CA 1
ATOM 633 C C . ALA A 1 83 ? 5.267 13.208 7.577 1.00 87.62 83 ALA A C 1
ATOM 635 O O . ALA A 1 83 ? 4.038 13.188 7.558 1.00 87.62 83 ALA A O 1
ATOM 636 N N . GLY A 1 84 ? 6.001 13.495 6.496 1.00 84.94 84 GLY A N 1
ATOM 637 C CA . GLY A 1 84 ? 5.432 13.747 5.172 1.00 84.94 84 GLY A CA 1
ATOM 638 C C . GLY A 1 84 ? 4.616 12.558 4.671 1.00 84.94 84 GLY A C 1
ATOM 639 O O . GLY A 1 84 ? 3.458 12.726 4.308 1.00 84.94 84 GLY A O 1
ATOM 640 N N . ALA A 1 85 ? 5.162 11.344 4.764 1.00 84.31 85 ALA A N 1
ATOM 641 C CA . ALA A 1 85 ? 4.454 10.126 4.387 1.00 84.31 85 ALA A CA 1
ATOM 642 C C . ALA A 1 85 ? 3.182 9.911 5.228 1.00 84.31 85 ALA A C 1
ATOM 644 O O . ALA A 1 85 ? 2.126 9.603 4.673 1.00 84.31 85 ALA A O 1
ATOM 645 N N . VAL A 1 86 ? 3.251 10.080 6.558 1.00 84.44 86 VAL A N 1
ATOM 646 C CA . VAL A 1 86 ? 2.081 9.979 7.458 1.00 84.44 86 VAL A CA 1
ATOM 647 C C . VAL A 1 86 ? 1.017 10.993 7.059 1.00 84.44 86 VAL A C 1
ATOM 649 O O . VAL A 1 86 ? -0.160 10.645 6.952 1.00 84.44 86 VAL A O 1
ATOM 652 N N . TRP A 1 87 ? 1.426 12.233 6.806 1.00 81.88 87 TRP A N 1
ATOM 653 C CA . TRP A 1 87 ? 0.517 13.294 6.409 1.00 81.88 87 TRP A CA 1
ATOM 654 C C . TRP A 1 87 ? -0.127 13.017 5.053 1.00 81.88 87 TRP A C 1
ATOM 656 O O . TRP A 1 87 ? -1.342 13.109 4.936 1.00 81.88 87 TRP A O 1
ATOM 666 N N . GLU A 1 88 ? 0.648 12.621 4.046 1.00 77.12 88 GLU A N 1
ATOM 667 C CA . GLU A 1 88 ? 0.140 12.325 2.705 1.00 77.12 88 GLU A CA 1
ATOM 668 C C . GLU A 1 88 ? -0.882 11.185 2.705 1.00 77.12 88 GLU A C 1
ATOM 670 O O . GLU A 1 88 ? -1.921 11.296 2.046 1.00 77.12 88 GLU A O 1
ATOM 675 N N . GLN A 1 89 ? -0.599 10.115 3.456 1.00 76.00 89 GLN A N 1
ATOM 676 C CA . GLN A 1 89 ? -1.397 8.888 3.449 1.00 76.00 89 GLN A CA 1
ATOM 677 C C . GLN A 1 89 ? -2.585 8.937 4.410 1.00 76.00 89 GLN A C 1
ATOM 679 O O . GLN A 1 89 ? -3.669 8.467 4.069 1.00 76.00 89 GLN A O 1
ATOM 684 N N . LEU A 1 90 ? -2.392 9.475 5.617 1.00 77.00 90 LEU A N 1
ATOM 685 C CA . LEU A 1 90 ? -3.377 9.371 6.695 1.00 77.00 90 LEU A CA 1
ATOM 686 C C . LEU A 1 90 ? -4.036 10.711 7.055 1.00 77.00 90 LEU A C 1
ATOM 688 O O . LEU A 1 90 ? -5.144 10.712 7.597 1.00 77.00 90 LEU A O 1
ATOM 692 N N . ARG A 1 91 ? -3.400 11.839 6.699 1.00 78.19 91 ARG A N 1
ATOM 693 C CA . ARG A 1 91 ? -3.928 13.214 6.795 1.00 78.19 91 ARG A CA 1
ATOM 694 C C . ARG A 1 91 ? -4.518 13.555 8.177 1.00 78.19 91 ARG A C 1
ATOM 696 O O . ARG A 1 91 ? -4.177 12.970 9.205 1.00 78.19 91 ARG A O 1
ATOM 703 N N . LEU A 1 92 ? -5.421 14.536 8.201 1.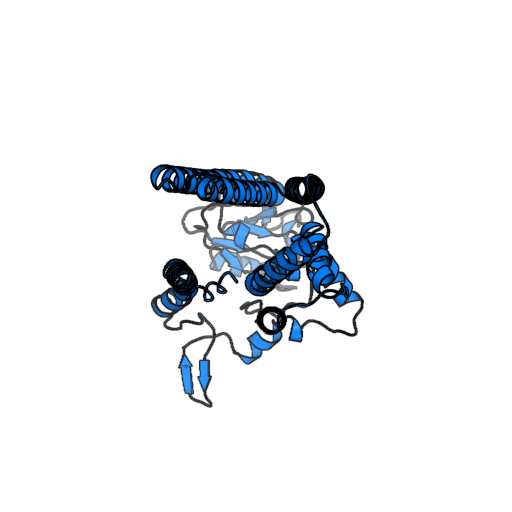00 68.38 92 LEU A N 1
ATOM 704 C CA . LEU A 1 92 ? -6.144 14.996 9.386 1.00 68.38 92 LEU A CA 1
ATOM 705 C C . LEU A 1 92 ? -6.895 13.880 10.155 1.00 68.38 92 LEU A C 1
ATOM 707 O O . LEU A 1 92 ? -6.877 13.927 11.385 1.00 68.38 92 LEU A O 1
ATOM 711 N N . PRO A 1 93 ? -7.495 12.852 9.511 1.00 70.25 93 PRO A N 1
ATOM 712 C CA . PRO A 1 93 ? -8.117 11.734 10.226 1.00 70.25 93 PRO A CA 1
ATOM 713 C C . PRO A 1 93 ? -7.187 11.039 11.226 1.00 70.25 93 PRO A C 1
ATOM 715 O O . PRO A 1 93 ? -7.615 10.707 12.329 1.00 70.25 93 PRO A O 1
ATOM 718 N N . PHE A 1 94 ? -5.908 10.870 10.889 1.00 77.75 94 PHE A N 1
ATOM 719 C CA . PHE A 1 94 ? -4.939 10.280 11.812 1.00 77.75 94 PHE A CA 1
ATOM 720 C C . PHE A 1 94 ? -4.672 11.157 13.031 1.00 77.75 94 PHE A C 1
ATOM 722 O O . PHE A 1 94 ? -4.635 10.650 14.149 1.00 77.75 94 PHE A O 1
ATOM 729 N N . VAL A 1 95 ? -4.562 12.473 12.836 1.00 77.69 95 VAL A N 1
ATOM 730 C CA . VAL A 1 95 ? -4.388 13.430 13.939 1.00 77.69 95 VAL A CA 1
ATOM 731 C C . VAL A 1 95 ? -5.570 13.357 14.905 1.00 77.69 95 VAL A C 1
ATOM 733 O O . VAL A 1 95 ? -5.368 13.312 16.115 1.00 77.69 95 VAL A O 1
ATOM 736 N N . ILE A 1 96 ? -6.796 13.270 14.382 1.00 71.69 96 ILE A N 1
ATOM 737 C CA . ILE A 1 96 ? -8.015 13.119 15.189 1.00 71.69 96 ILE A CA 1
ATOM 738 C C . ILE A 1 96 ? -7.995 11.793 15.962 1.00 71.69 96 ILE A C 1
ATOM 740 O O . ILE A 1 96 ? -8.268 11.774 17.165 1.00 71.69 96 ILE A O 1
ATOM 744 N N . ILE A 1 97 ? -7.636 10.690 15.294 1.00 78.62 97 ILE A N 1
ATOM 745 C CA . ILE A 1 97 ? -7.534 9.366 15.918 1.00 78.62 97 ILE A CA 1
ATOM 746 C C . ILE A 1 97 ? -6.555 9.401 17.097 1.00 78.62 97 ILE A C 1
ATOM 748 O O . ILE A 1 97 ? -6.912 8.977 18.199 1.00 78.62 97 ILE A O 1
ATOM 752 N N . VAL A 1 98 ? -5.357 9.953 16.881 1.00 82.38 98 VAL A N 1
ATOM 753 C CA . VAL A 1 98 ? -4.316 10.090 17.907 1.00 82.38 98 VAL A CA 1
ATOM 754 C C . VAL A 1 98 ? -4.778 11.006 19.039 1.00 82.38 98 VAL A C 1
ATOM 756 O O . VAL A 1 98 ? -4.651 10.631 20.199 1.00 82.38 98 VAL A O 1
ATOM 759 N N . ALA A 1 99 ? -5.367 12.165 18.737 1.00 77.75 99 ALA A N 1
ATOM 760 C CA . ALA A 1 99 ? -5.845 13.106 19.750 1.00 77.75 99 ALA A CA 1
ATOM 761 C C . ALA A 1 99 ? -6.902 12.477 20.673 1.00 77.75 99 ALA A C 1
ATOM 763 O O . ALA A 1 99 ? -6.822 12.612 21.895 1.00 77.75 99 ALA A O 1
ATOM 764 N N . PHE A 1 100 ? -7.861 11.730 20.117 1.00 77.25 100 PHE A N 1
ATOM 765 C CA . PHE A 1 100 ? -8.828 11.000 20.936 1.00 77.25 100 PHE A CA 1
ATOM 766 C C . PHE A 1 100 ? -8.197 9.843 21.700 1.00 77.25 100 PHE A C 1
ATOM 768 O O . PHE A 1 100 ? -8.551 9.651 22.857 1.00 77.25 100 PHE A O 1
ATOM 775 N N . ALA A 1 101 ? -7.237 9.114 21.129 1.00 81.25 101 ALA A N 1
ATOM 776 C CA . ALA A 1 101 ? -6.519 8.084 21.877 1.00 81.25 101 ALA A CA 1
ATOM 777 C C . ALA A 1 101 ? -5.755 8.692 23.072 1.00 81.25 101 ALA A C 1
ATOM 779 O O . ALA A 1 101 ? -5.800 8.145 24.172 1.00 81.25 101 ALA A O 1
ATOM 780 N N . LEU A 1 102 ? -5.136 9.866 22.900 1.00 80.69 102 LEU A N 1
ATOM 781 C CA . LEU A 1 102 ? -4.446 10.603 23.966 1.00 80.69 102 LEU A CA 1
ATOM 782 C C . LEU A 1 102 ? -5.394 11.108 25.063 1.00 80.69 102 LEU A C 1
ATOM 784 O O . LEU A 1 102 ? -4.980 11.222 26.217 1.00 80.69 102 LEU A O 1
ATOM 788 N N . ALA A 1 103 ? -6.679 11.327 24.764 1.00 74.81 103 ALA A N 1
ATOM 789 C CA . ALA A 1 103 ? -7.681 11.663 25.778 1.00 74.81 103 ALA A CA 1
ATOM 790 C C . ALA A 1 103 ? -7.856 10.558 26.844 1.00 74.81 103 ALA A C 1
ATOM 792 O O . ALA A 1 103 ? -8.397 10.825 27.917 1.00 74.81 103 ALA A O 1
ATOM 793 N N . LEU A 1 104 ? -7.370 9.333 26.590 1.00 74.25 104 LEU A N 1
ATOM 794 C CA . LEU A 1 104 ? -7.303 8.265 27.593 1.00 74.25 104 LEU A CA 1
ATOM 795 C C . LEU A 1 104 ? -6.251 8.512 28.684 1.00 74.25 104 LEU A C 1
ATOM 797 O O . LEU A 1 104 ? -6.398 7.959 29.773 1.00 74.25 104 LEU A O 1
ATOM 801 N N . VAL A 1 105 ? -5.213 9.301 28.393 1.00 71.56 105 VAL A N 1
ATOM 802 C CA . VAL A 1 105 ? -4.089 9.590 29.303 1.00 71.56 105 VAL A CA 1
ATOM 803 C C . VAL A 1 105 ? -4.382 10.807 30.185 1.00 71.56 105 VAL A C 1
ATOM 805 O O . VAL A 1 105 ? -3.791 10.951 31.251 1.00 71.56 105 VAL A O 1
ATOM 808 N N . VAL A 1 106 ? -5.326 11.665 29.784 1.00 67.38 106 VAL A N 1
ATOM 809 C CA . VAL A 1 106 ? -5.741 12.827 30.580 1.00 67.38 106 VAL A CA 1
ATOM 810 C C . VAL A 1 106 ? -6.386 12.338 31.883 1.00 67.38 106 VAL A C 1
ATOM 812 O O . VAL A 1 106 ? -7.429 11.676 31.825 1.00 67.38 106 VAL A O 1
ATOM 815 N N . PRO A 1 107 ? -5.820 12.665 33.062 1.00 59.56 107 PRO A N 1
ATOM 816 C CA . PRO A 1 107 ? -6.375 12.234 34.335 1.00 59.56 107 PRO A CA 1
ATOM 817 C C . PRO A 1 107 ? -7.734 12.901 34.545 1.00 59.56 107 PRO A C 1
ATOM 819 O O . PRO A 1 107 ? -7.827 14.073 34.903 1.00 59.56 107 PRO A O 1
ATOM 822 N N . ARG A 1 108 ? -8.823 12.163 34.323 1.00 58.19 108 ARG A N 1
ATOM 823 C CA . ARG A 1 108 ? -10.127 12.541 34.863 1.00 58.19 108 ARG A CA 1
ATOM 824 C C . ARG A 1 108 ? -10.354 11.750 36.134 1.00 58.19 108 ARG A C 1
ATOM 826 O O . ARG A 1 108 ? -10.503 10.532 36.105 1.00 58.19 108 ARG A O 1
ATOM 833 N N . ALA A 1 109 ? -10.384 12.466 37.251 1.00 46.84 109 ALA A N 1
ATOM 834 C CA . ALA A 1 109 ? -10.797 11.929 38.531 1.00 46.84 109 ALA A CA 1
ATOM 835 C C . ALA A 1 109 ? -12.233 11.392 38.416 1.00 46.84 109 ALA A C 1
ATOM 837 O O . ALA A 1 109 ? -13.178 12.177 38.368 1.00 46.84 109 ALA A O 1
ATOM 838 N N . ARG A 1 110 ? -12.386 10.064 38.325 1.00 47.28 110 ARG A N 1
ATOM 839 C CA . ARG A 1 110 ? -13.480 9.274 38.922 1.00 47.28 110 ARG A CA 1
ATOM 840 C C . ARG A 1 110 ? -13.306 7.785 38.608 1.00 47.28 110 ARG A C 1
ATOM 842 O O . ARG A 1 110 ? -13.495 7.365 37.474 1.00 47.28 110 ARG A O 1
ATOM 849 N N . ALA A 1 111 ? -12.962 7.039 39.661 1.00 49.12 111 ALA A N 1
ATOM 850 C CA . ALA A 1 111 ? -13.242 5.622 39.905 1.00 49.12 111 ALA A CA 1
ATOM 851 C C . ALA A 1 111 ? -13.417 4.739 38.654 1.00 49.12 111 ALA A C 1
ATOM 853 O O . ALA A 1 111 ? -14.539 4.439 38.247 1.00 49.12 111 ALA A O 1
ATOM 854 N N . GLU A 1 112 ? -12.314 4.291 38.052 1.00 54.78 112 GLU A N 1
ATOM 855 C CA . GLU A 1 112 ? -12.381 3.184 37.096 1.00 54.78 112 GLU A CA 1
ATOM 856 C C . GLU A 1 112 ? -12.310 1.850 37.844 1.00 54.78 112 GLU A C 1
ATOM 858 O O . GLU A 1 112 ? -11.419 1.636 38.665 1.00 54.78 112 GLU A O 1
ATOM 863 N N . GLU A 1 113 ? -13.247 0.944 37.558 1.00 53.16 113 GLU A N 1
ATOM 864 C CA . GLU A 1 113 ? -13.210 -0.421 38.081 1.00 53.16 113 GLU A CA 1
ATOM 865 C C . GLU A 1 113 ? -11.915 -1.148 37.650 1.00 53.16 113 GLU A C 1
ATOM 867 O O . GLU A 1 113 ? -11.473 -0.990 36.503 1.00 53.16 113 GLU A O 1
ATOM 872 N N . PRO A 1 114 ? -11.327 -2.009 38.505 1.00 53.56 114 PRO A N 1
ATOM 873 C CA . PRO A 1 114 ? -10.067 -2.706 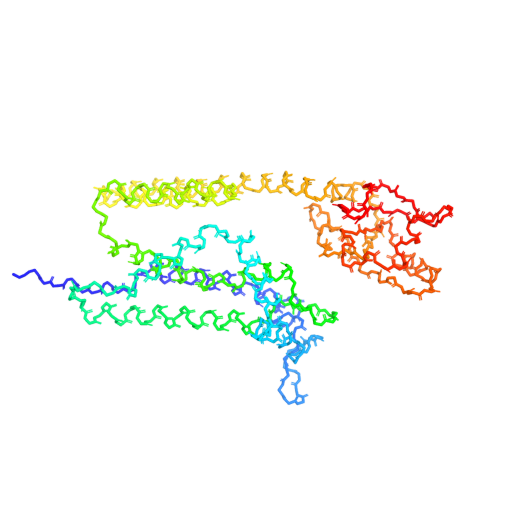38.223 1.00 53.56 114 PRO A CA 1
ATOM 874 C C . PRO A 1 114 ? -10.047 -3.474 36.889 1.00 53.56 114 PRO A C 1
ATOM 876 O O . PRO A 1 114 ? -9.033 -3.474 36.189 1.00 53.56 114 PRO A O 1
ATOM 879 N N . ALA A 1 115 ? -11.182 -4.068 36.495 1.00 52.62 115 ALA A N 1
ATOM 880 C CA . ALA A 1 115 ? -11.337 -4.819 35.245 1.00 52.62 115 ALA A CA 1
ATOM 881 C C . ALA A 1 115 ? -11.272 -3.937 33.979 1.00 52.62 115 ALA A C 1
ATOM 883 O O . ALA A 1 115 ? -10.927 -4.403 32.894 1.00 52.62 115 ALA A O 1
ATOM 884 N N . ARG A 1 116 ? -11.582 -2.641 34.092 1.00 61.19 116 ARG A N 1
ATOM 885 C CA . ARG A 1 116 ? -11.488 -1.684 32.979 1.00 61.19 116 ARG A CA 1
ATOM 886 C C . ARG A 1 116 ? -10.042 -1.226 32.758 1.00 61.19 116 ARG A C 1
ATOM 888 O O . ARG A 1 116 ? -9.621 -1.044 31.617 1.00 61.19 116 ARG A O 1
ATOM 895 N N . SER A 1 117 ? -9.268 -1.134 33.841 1.00 68.50 117 SER A N 1
ATOM 896 C CA . SER A 1 117 ? -7.831 -0.826 33.822 1.00 68.50 117 SER A CA 1
ATOM 897 C C . SER A 1 117 ? -6.988 -1.950 33.201 1.00 68.50 117 SER A C 1
ATOM 899 O O . SER A 1 117 ? -6.015 -1.679 32.494 1.00 68.50 117 SER A O 1
ATOM 901 N N . SER A 1 118 ? -7.344 -3.221 33.413 1.00 72.50 118 SER A N 1
ATOM 902 C CA . SER A 1 118 ? -6.652 -4.354 32.780 1.00 72.50 118 SER A CA 1
ATOM 903 C C . SER A 1 118 ? -6.883 -4.410 31.266 1.00 72.50 118 SER A C 1
ATOM 905 O O . SER A 1 118 ? -5.916 -4.546 30.521 1.00 72.50 118 SER A O 1
ATOM 907 N N . HIS A 1 119 ? -8.115 -4.216 30.781 1.00 77.25 119 HIS A N 1
ATOM 908 C CA . HIS A 1 119 ? -8.387 -4.180 29.335 1.00 77.25 119 HIS A CA 1
ATOM 909 C C . HIS A 1 119 ? -7.681 -3.023 28.618 1.00 77.25 119 HIS A C 1
ATOM 911 O O . HIS A 1 119 ? -7.152 -3.213 27.524 1.00 77.25 119 HIS A O 1
ATOM 917 N N . LEU A 1 120 ? -7.619 -1.838 29.234 1.00 80.81 120 LEU A N 1
ATOM 918 C CA . LEU A 1 120 ? -6.872 -0.714 28.668 1.00 80.81 120 LEU A CA 1
ATOM 919 C C . LEU A 1 120 ? -5.374 -1.034 28.558 1.00 80.81 120 LEU A C 1
ATOM 921 O O . LEU A 1 120 ? -4.774 -0.777 27.518 1.00 80.81 120 LEU A O 1
ATOM 925 N N . ARG A 1 121 ? -4.781 -1.646 29.592 1.00 83.12 121 ARG A N 1
ATOM 926 C CA . ARG A 1 121 ? -3.382 -2.104 29.552 1.00 83.12 121 ARG A CA 1
ATOM 927 C C . ARG A 1 121 ? -3.143 -3.124 28.439 1.00 83.12 121 ARG A C 1
ATOM 929 O O . ARG A 1 121 ? -2.144 -3.010 27.738 1.00 83.12 121 ARG A O 1
ATOM 936 N N . ILE A 1 122 ? -4.070 -4.062 28.232 1.00 83.19 122 ILE A N 1
ATOM 937 C CA . ILE A 1 122 ? -3.999 -5.034 27.130 1.00 83.19 122 ILE A CA 1
ATOM 938 C C . ILE A 1 122 ? -4.032 -4.321 25.774 1.00 83.19 122 ILE A C 1
ATOM 940 O O . ILE A 1 122 ? -3.195 -4.605 24.924 1.00 83.19 122 ILE A O 1
ATOM 944 N N . LEU A 1 123 ? -4.948 -3.370 25.569 1.00 82.88 123 LEU A N 1
ATOM 945 C CA . LEU A 1 123 ? -5.047 -2.621 24.312 1.00 82.88 123 LEU A CA 1
ATOM 946 C C . LEU A 1 123 ? -3.809 -1.756 24.042 1.00 82.88 123 LEU A C 1
ATOM 948 O O . LEU A 1 123 ? -3.344 -1.701 22.907 1.00 82.88 123 LEU A O 1
ATOM 952 N N . LEU A 1 124 ? -3.247 -1.119 25.073 1.00 86.19 124 LEU A N 1
ATOM 953 C CA . LEU A 1 124 ? -1.990 -0.374 24.961 1.00 86.19 124 LEU A CA 1
ATOM 954 C C . LEU A 1 124 ? -0.814 -1.302 24.636 1.00 86.19 124 LEU A C 1
ATOM 956 O O . LEU A 1 124 ? -0.021 -0.993 23.749 1.00 86.19 124 LEU A O 1
ATOM 960 N N . GLY A 1 125 ? -0.730 -2.459 25.299 1.00 87.62 125 GLY A N 1
ATOM 961 C CA . GLY A 1 125 ? 0.268 -3.485 24.999 1.00 87.62 125 GLY A CA 1
ATOM 962 C C . GLY A 1 125 ? 0.143 -4.009 23.568 1.00 87.62 125 GLY A C 1
ATOM 963 O O . GLY A 1 125 ? 1.143 -4.126 22.865 1.00 87.62 125 GLY A O 1
ATOM 964 N N . LEU A 1 126 ? -1.083 -4.243 23.095 1.00 89.62 126 LEU A N 1
ATOM 965 C CA . LEU A 1 126 ? -1.353 -4.678 21.727 1.00 89.62 126 LEU A CA 1
ATOM 966 C C . LEU A 1 126 ? -1.005 -3.589 20.701 1.00 89.62 126 LEU A C 1
ATOM 968 O O . LEU A 1 126 ? -0.443 -3.902 19.652 1.00 89.62 126 LEU A O 1
ATOM 972 N N . ALA A 1 127 ? -1.278 -2.315 20.996 1.00 88.56 127 ALA A N 1
ATOM 973 C CA . ALA A 1 127 ? -0.865 -1.193 20.153 1.00 88.56 127 ALA A CA 1
ATOM 974 C C . ALA A 1 127 ? 0.667 -1.104 20.061 1.00 88.56 127 ALA A C 1
ATOM 976 O O . ALA A 1 127 ? 1.212 -0.989 18.967 1.00 88.56 127 ALA A O 1
ATOM 977 N N . ALA A 1 128 ? 1.374 -1.230 21.188 1.00 90.75 128 ALA A N 1
ATOM 978 C CA . ALA A 1 128 ? 2.834 -1.236 21.206 1.00 90.75 128 ALA A CA 1
ATOM 979 C C . ALA A 1 128 ? 3.411 -2.429 20.428 1.00 90.75 128 ALA A C 1
ATOM 981 O O . ALA A 1 128 ? 4.319 -2.256 19.617 1.00 90.75 128 ALA A O 1
ATOM 982 N N . LEU A 1 129 ? 2.851 -3.628 20.614 1.00 91.19 129 LEU A N 1
ATOM 983 C CA . LEU A 1 129 ? 3.301 -4.842 19.936 1.00 91.19 129 LEU A CA 1
ATOM 984 C C . LEU A 1 129 ? 3.048 -4.787 18.425 1.00 91.19 129 LEU A C 1
ATOM 986 O O . LEU A 1 129 ? 3.921 -5.148 17.644 1.00 91.19 129 LEU A O 1
ATOM 990 N N . THR A 1 130 ? 1.888 -4.292 17.995 1.00 90.06 130 THR A N 1
ATOM 991 C CA . THR A 1 130 ? 1.575 -4.127 16.565 1.00 90.06 130 THR A CA 1
ATOM 992 C C . THR A 1 130 ? 2.390 -3.008 15.912 1.00 90.06 130 THR A C 1
ATOM 994 O O . THR A 1 130 ? 2.797 -3.158 14.761 1.00 90.06 130 THR A O 1
ATOM 997 N N . ALA A 1 131 ? 2.704 -1.928 16.636 1.00 89.56 131 ALA A N 1
ATOM 998 C CA . ALA A 1 131 ? 3.647 -0.909 16.176 1.00 89.56 131 ALA A CA 1
ATOM 999 C C . ALA A 1 131 ? 5.069 -1.478 16.035 1.00 89.56 131 ALA A C 1
ATOM 1001 O O . ALA A 1 131 ? 5.710 -1.289 15.004 1.00 89.56 131 ALA A O 1
ATOM 1002 N N . ALA A 1 132 ? 5.546 -2.229 17.033 1.00 90.62 132 ALA A N 1
ATOM 1003 C CA . ALA A 1 132 ? 6.848 -2.891 16.990 1.00 90.62 132 ALA A CA 1
ATOM 1004 C C . ALA A 1 132 ? 6.927 -3.920 15.851 1.00 90.62 132 ALA A C 1
ATOM 1006 O O . ALA A 1 132 ? 7.926 -3.979 15.131 1.00 90.62 132 ALA A O 1
ATOM 1007 N N . ALA A 1 133 ? 5.852 -4.683 15.636 1.00 88.25 133 ALA A N 1
ATOM 1008 C CA . ALA A 1 133 ? 5.738 -5.604 14.515 1.00 88.25 133 ALA A CA 1
ATOM 1009 C C . ALA A 1 133 ? 5.813 -4.853 13.182 1.00 88.25 133 ALA A C 1
ATOM 1011 O O . ALA A 1 133 ? 6.601 -5.236 12.325 1.00 88.25 133 ALA A O 1
ATOM 1012 N N . TYR A 1 134 ? 5.088 -3.743 13.013 1.00 87.94 134 TYR A N 1
ATOM 1013 C CA . TYR A 1 134 ? 5.194 -2.914 11.808 1.00 87.94 134 TYR A CA 1
ATOM 1014 C C . TYR A 1 134 ? 6.626 -2.406 11.579 1.00 87.94 134 TYR A C 1
ATOM 1016 O O . TYR A 1 134 ? 7.141 -2.502 10.469 1.00 87.94 134 TYR A O 1
ATOM 1024 N N . CYS A 1 135 ? 7.297 -1.921 12.627 1.00 88.75 135 CYS A N 1
ATOM 1025 C CA . CYS A 1 135 ? 8.657 -1.397 12.515 1.00 88.75 135 CYS A CA 1
ATOM 1026 C C . CYS A 1 135 ? 9.692 -2.464 12.136 1.00 88.75 135 CYS A C 1
ATOM 1028 O O . CYS A 1 135 ? 10.679 -2.142 11.477 1.00 88.75 135 CYS A O 1
ATOM 1030 N N . THR A 1 136 ? 9.482 -3.714 12.549 1.00 88.19 136 THR A N 1
ATOM 1031 C CA . THR A 1 136 ? 10.411 -4.832 12.309 1.00 88.19 136 THR A CA 1
ATOM 1032 C C . THR A 1 136 ? 10.029 -5.692 11.102 1.00 88.19 136 THR A C 1
ATOM 1034 O O . THR A 1 136 ? 10.864 -6.448 10.607 1.00 88.19 136 THR A O 1
ATOM 1037 N N . THR A 1 137 ? 8.804 -5.558 10.586 1.00 83.38 137 THR A N 1
ATOM 1038 C CA . THR A 1 137 ? 8.341 -6.291 9.403 1.00 83.38 137 THR A CA 1
ATOM 1039 C C . THR A 1 137 ? 9.011 -5.737 8.138 1.00 83.38 137 THR A C 1
ATOM 1041 O O . THR A 1 137 ? 8.936 -4.533 7.885 1.00 83.38 137 THR A O 1
ATOM 1044 N N . PRO A 1 138 ? 9.649 -6.586 7.314 1.00 79.62 138 PRO A N 1
ATOM 1045 C CA . PRO A 1 138 ? 10.213 -6.188 6.025 1.00 79.62 138 PRO A CA 1
ATOM 1046 C C . PRO A 1 138 ? 9.147 -5.627 5.072 1.00 79.62 138 PRO A C 1
ATOM 1048 O O . PRO A 1 138 ? 8.106 -6.248 4.862 1.00 79.62 138 PRO A O 1
ATOM 1051 N N . PHE A 1 139 ? 9.408 -4.477 4.447 1.00 71.75 139 PHE A N 1
ATOM 1052 C CA . PHE A 1 139 ? 8.441 -3.829 3.547 1.00 71.75 139 PHE A CA 1
ATOM 1053 C C . PHE A 1 139 ? 8.561 -4.248 2.084 1.00 71.75 139 PHE A C 1
ATOM 1055 O O . PHE A 1 139 ? 7.639 -4.006 1.299 1.00 71.75 139 PHE A O 1
ATOM 1062 N N . SER A 1 140 ? 9.686 -4.858 1.710 1.00 64.69 140 SER A N 1
ATOM 1063 C CA . SER A 1 140 ? 10.007 -5.195 0.327 1.00 64.69 140 SER A CA 1
ATOM 1064 C C . SER A 1 140 ? 10.738 -6.530 0.224 1.00 64.69 140 SER A C 1
ATOM 1066 O O . SER A 1 140 ? 11.684 -6.783 0.971 1.00 64.69 140 SER A O 1
ATOM 1068 N N . GLY A 1 141 ? 10.310 -7.339 -0.749 1.00 53.12 141 GLY A N 1
ATOM 1069 C CA . GLY A 1 141 ? 11.038 -8.497 -1.276 1.00 53.12 141 GLY A CA 1
ATOM 1070 C C . GLY A 1 141 ? 11.758 -8.189 -2.594 1.00 53.12 141 GLY A C 1
ATOM 1071 O O . GLY A 1 141 ? 11.982 -9.096 -3.385 1.00 53.12 141 GLY A O 1
ATOM 1072 N N . ALA A 1 142 ? 12.045 -6.914 -2.886 1.00 57.19 142 ALA A N 1
ATOM 1073 C CA . ALA A 1 142 ? 12.762 -6.533 -4.098 1.00 57.19 142 ALA A CA 1
ATOM 1074 C C . ALA A 1 142 ? 14.204 -7.070 -4.091 1.00 57.19 142 ALA A C 1
ATOM 1076 O O . ALA A 1 142 ? 14.886 -7.038 -3.066 1.00 57.19 142 ALA A O 1
ATOM 1077 N N . ASN A 1 143 ? 14.661 -7.495 -5.271 1.00 49.88 143 ASN A N 1
ATOM 1078 C CA . ASN A 1 143 ? 15.989 -8.074 -5.510 1.00 49.88 143 ASN A CA 1
ATOM 1079 C C . ASN A 1 143 ? 17.090 -7.022 -5.791 1.00 49.88 143 ASN A C 1
ATOM 1081 O O . ASN A 1 143 ? 18.214 -7.391 -6.116 1.00 49.88 143 ASN A O 1
ATOM 1085 N N . GLY A 1 144 ? 16.772 -5.722 -5.735 1.00 55.03 144 GLY A N 1
ATOM 1086 C CA . GLY A 1 144 ? 17.725 -4.613 -5.935 1.00 55.03 144 GLY A CA 1
ATOM 1087 C C . GLY A 1 144 ? 18.288 -4.079 -4.615 1.00 55.03 144 GLY A C 1
ATOM 1088 O O . GLY A 1 144 ? 17.916 -4.594 -3.577 1.00 55.03 144 GLY A O 1
ATOM 1089 N N . ALA A 1 145 ? 19.144 -3.046 -4.628 1.00 53.91 145 ALA A N 1
ATOM 1090 C CA . ALA A 1 145 ? 19.707 -2.424 -3.414 1.00 53.91 145 ALA A CA 1
ATOM 1091 C C . ALA A 1 145 ? 18.627 -2.100 -2.350 1.00 53.91 145 ALA A C 1
ATOM 1093 O O . ALA A 1 145 ? 17.501 -1.765 -2.736 1.00 53.91 145 ALA A O 1
ATOM 1094 N N . PRO A 1 146 ? 18.927 -2.172 -1.030 1.00 57.75 146 PRO A N 1
ATOM 1095 C CA . PRO A 1 146 ? 17.921 -1.922 -0.003 1.00 57.75 146 PRO A CA 1
ATOM 1096 C C . PRO A 1 146 ? 17.406 -0.489 -0.184 1.00 57.75 146 PRO A C 1
ATOM 1098 O O . PRO A 1 146 ? 18.221 0.439 -0.195 1.00 57.75 146 PRO A O 1
ATOM 1101 N N . PRO A 1 147 ? 16.095 -0.281 -0.380 1.00 64.25 147 PRO A N 1
ATOM 1102 C CA . PRO A 1 147 ? 15.582 1.056 -0.613 1.00 64.25 147 PRO A CA 1
ATOM 1103 C C . PRO A 1 147 ? 15.795 1.899 0.648 1.00 64.25 147 PRO A C 1
ATOM 1105 O O . PRO A 1 147 ? 15.394 1.506 1.743 1.00 64.25 147 PRO A O 1
ATOM 1108 N N . GLY A 1 148 ? 16.434 3.059 0.494 1.00 71.38 148 GLY A N 1
ATOM 1109 C CA . GLY A 1 148 ? 16.515 4.054 1.560 1.00 71.38 148 GLY A CA 1
ATOM 1110 C C . GLY A 1 148 ? 15.140 4.639 1.889 1.00 71.38 148 GLY A C 1
ATOM 1111 O O . GLY A 1 148 ? 14.182 4.509 1.119 1.00 71.38 148 GLY A O 1
ATOM 1112 N N . LEU A 1 149 ? 15.041 5.321 3.033 1.00 78.44 149 LEU A N 1
ATOM 1113 C CA . LEU A 1 149 ? 13.814 6.010 3.419 1.00 78.44 149 LEU A CA 1
ATOM 1114 C C . LEU A 1 149 ? 13.469 7.091 2.376 1.00 78.44 149 LEU A C 1
ATOM 1116 O O . LEU A 1 149 ? 14.258 8.003 2.124 1.00 78.44 149 LEU A O 1
ATOM 1120 N N . SER A 1 150 ? 12.285 6.999 1.773 1.00 73.25 150 SER A N 1
ATOM 1121 C CA . SER A 1 150 ? 11.814 7.921 0.732 1.00 73.25 150 SER A CA 1
ATOM 1122 C C . SER A 1 150 ? 10.323 8.225 0.896 1.00 73.25 150 SER A C 1
ATOM 1124 O O . SER A 1 150 ? 9.662 7.673 1.778 1.00 73.25 150 SER A O 1
ATOM 1126 N N . ALA A 1 151 ? 9.765 9.085 0.040 1.00 65.62 151 ALA A N 1
ATOM 1127 C CA . ALA A 1 151 ? 8.322 9.347 0.016 1.00 65.62 151 ALA A CA 1
ATOM 1128 C C . ALA A 1 151 ? 7.494 8.057 -0.198 1.00 65.62 151 ALA A C 1
ATOM 1130 O O . ALA A 1 151 ? 6.374 7.931 0.296 1.00 65.62 151 ALA A O 1
ATOM 1131 N N . TRP A 1 152 ? 8.077 7.041 -0.848 1.00 66.56 152 TRP A N 1
ATOM 1132 C CA . TRP A 1 152 ? 7.444 5.740 -1.078 1.00 66.56 152 TRP A CA 1
ATOM 1133 C C . TRP A 1 152 ? 7.233 4.908 0.183 1.00 66.56 152 TRP A C 1
ATOM 1135 O O . TRP A 1 152 ? 6.378 4.021 0.176 1.00 66.56 152 TRP A O 1
ATOM 1145 N N . THR A 1 153 ? 7.930 5.218 1.282 1.00 74.94 153 THR A N 1
ATOM 1146 C CA . THR A 1 153 ? 7.733 4.549 2.577 1.00 74.94 153 THR A CA 1
ATOM 1147 C C . THR A 1 153 ? 6.263 4.593 3.013 1.00 74.94 153 THR A C 1
ATOM 1149 O O . THR A 1 153 ? 5.785 3.651 3.640 1.00 74.94 153 THR A O 1
ATOM 1152 N N . GLY A 1 154 ? 5.497 5.614 2.606 1.00 71.31 154 GLY A N 1
ATOM 1153 C CA . GLY A 1 154 ? 4.061 5.700 2.890 1.00 71.31 154 GLY A CA 1
ATOM 1154 C C . GLY A 1 154 ? 3.229 4.531 2.342 1.00 71.31 154 GLY A C 1
ATOM 1155 O O . GLY A 1 154 ? 2.233 4.153 2.955 1.00 71.31 154 GLY A O 1
ATOM 1156 N N . GLN A 1 155 ? 3.643 3.884 1.246 1.00 73.06 155 GLN A N 1
ATOM 1157 C CA . GLN A 1 155 ? 2.935 2.705 0.725 1.00 73.06 155 GLN A CA 1
ATOM 1158 C C . GLN A 1 155 ? 2.998 1.509 1.679 1.00 73.06 155 GLN A C 1
ATOM 1160 O O . GLN A 1 155 ? 2.082 0.681 1.703 1.00 73.06 155 GLN A O 1
ATOM 1165 N N . ALA A 1 156 ? 4.062 1.423 2.479 1.00 76.75 156 ALA A N 1
ATOM 1166 C CA . ALA A 1 156 ? 4.241 0.359 3.451 1.00 76.75 156 ALA A CA 1
ATOM 1167 C C . ALA A 1 156 ? 3.267 0.474 4.635 1.00 76.75 156 ALA A C 1
ATOM 1169 O O . ALA A 1 156 ? 3.039 -0.525 5.312 1.00 76.75 156 ALA A O 1
ATOM 1170 N N . PHE A 1 157 ? 2.594 1.616 4.845 1.00 78.38 157 PHE A N 1
ATOM 1171 C CA . PHE A 1 157 ? 1.602 1.761 5.922 1.00 78.38 157 PHE A CA 1
ATOM 1172 C C 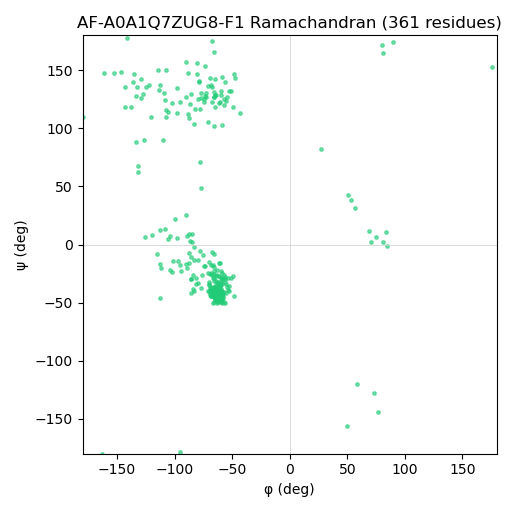. PHE A 1 157 ? 0.422 0.796 5.828 1.00 78.38 157 PHE A C 1
ATOM 1174 O O . PHE A 1 157 ? -0.244 0.563 6.834 1.00 78.38 157 PHE A O 1
ATOM 1181 N N . ARG A 1 158 ? 0.195 0.154 4.678 1.00 75.12 158 ARG A N 1
ATOM 1182 C CA . ARG A 1 158 ? -0.747 -0.973 4.588 1.00 75.12 158 ARG A CA 1
ATOM 1183 C C . ARG A 1 158 ? -0.417 -2.106 5.569 1.00 75.12 158 ARG A C 1
ATOM 1185 O O . ARG A 1 158 ? -1.317 -2.782 6.049 1.00 75.12 158 ARG A O 1
ATOM 1192 N N . TYR A 1 159 ? 0.858 -2.283 5.914 1.00 78.94 159 TYR A N 1
ATOM 1193 C CA . TYR A 1 159 ? 1.303 -3.260 6.909 1.00 78.94 159 TYR A CA 1
ATOM 1194 C C . TYR A 1 159 ? 1.106 -2.770 8.353 1.00 78.94 159 TYR A C 1
ATOM 1196 O O . TYR A 1 159 ? 1.150 -3.571 9.280 1.00 78.94 159 TYR A O 1
ATOM 1204 N N . ALA A 1 160 ? 0.835 -1.476 8.559 1.00 84.88 160 ALA A N 1
ATOM 12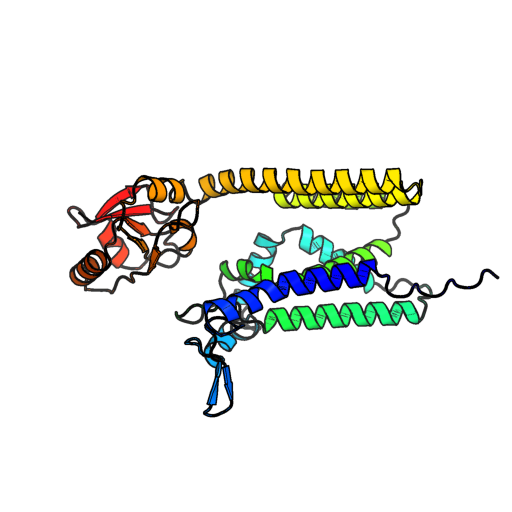05 C CA . ALA A 1 160 ? 0.504 -0.900 9.863 1.00 84.88 160 ALA A CA 1
ATOM 1206 C C . ALA A 1 160 ? -0.993 -1.020 10.211 1.00 84.88 160 ALA A C 1
ATOM 1208 O O . ALA A 1 160 ? -1.412 -0.547 11.265 1.00 84.88 160 ALA A O 1
ATOM 1209 N N . PHE A 1 161 ? -1.820 -1.643 9.362 1.00 83.19 161 PHE A N 1
ATOM 1210 C CA . PHE A 1 161 ? -3.262 -1.793 9.603 1.00 83.19 161 PHE A CA 1
ATOM 1211 C C . PHE A 1 161 ? -3.624 -2.414 10.961 1.00 83.19 161 PHE A C 1
ATOM 1213 O O . PHE A 1 161 ? -4.546 -1.891 11.587 1.00 83.19 161 PHE A O 1
ATOM 1220 N N . PRO A 1 162 ? -2.914 -3.439 11.479 1.00 83.94 162 PRO A N 1
ATOM 1221 C CA . PRO A 1 162 ? -3.170 -3.935 12.831 1.00 83.94 162 PRO A CA 1
ATOM 1222 C C . PRO A 1 162 ? -3.003 -2.841 13.893 1.00 83.94 162 PRO A C 1
ATOM 1224 O O . PRO A 1 162 ? -3.887 -2.654 14.727 1.00 83.94 162 PRO A O 1
ATOM 1227 N N . PHE A 1 163 ? -1.921 -2.061 13.814 1.00 86.94 163 PHE A N 1
ATOM 1228 C CA . PHE A 1 163 ? -1.674 -0.940 14.722 1.00 86.94 163 PHE A CA 1
ATOM 1229 C C . PHE A 1 163 ? -2.754 0.138 14.602 1.00 86.94 163 PHE A C 1
ATOM 1231 O O . PHE A 1 163 ? -3.322 0.554 15.610 1.00 86.94 163 PHE A O 1
ATOM 1238 N N . LEU A 1 164 ? -3.092 0.550 13.376 1.00 84.38 164 LEU A N 1
ATOM 1239 C CA . LEU A 1 164 ? -4.136 1.547 13.130 1.00 84.38 164 LEU A CA 1
ATOM 1240 C C . LEU A 1 164 ? -5.512 1.080 13.629 1.00 84.38 164 LEU A C 1
ATOM 1242 O O . LEU A 1 164 ? -6.272 1.889 14.155 1.00 84.38 164 LEU A O 1
ATOM 1246 N N . GLY A 1 165 ? -5.819 -0.215 13.519 1.00 79.00 165 GLY A N 1
ATOM 1247 C CA . GLY A 1 165 ? -7.053 -0.804 14.039 1.00 79.00 165 GLY A CA 1
ATOM 1248 C C . GLY A 1 165 ? -7.140 -0.722 15.563 1.00 79.00 165 GLY A C 1
ATOM 1249 O O . GLY A 1 165 ? -8.141 -0.250 16.102 1.00 79.00 165 GLY A O 1
ATOM 1250 N N . VAL A 1 166 ? -6.074 -1.106 16.272 1.00 82.19 166 VAL A N 1
ATOM 1251 C CA . VAL A 1 166 ? -6.021 -0.995 17.741 1.00 82.19 166 VAL A CA 1
ATOM 1252 C C . VAL A 1 166 ? -6.058 0.473 18.177 1.00 82.19 166 VAL A C 1
ATOM 1254 O O . VAL A 1 166 ? -6.777 0.827 19.113 1.00 82.19 166 VAL A O 1
ATOM 1257 N N . LEU A 1 167 ? -5.351 1.350 17.461 1.00 85.31 167 LEU A N 1
ATOM 1258 C CA . LEU A 1 167 ? -5.365 2.789 17.704 1.00 85.31 167 LEU A CA 1
ATOM 1259 C C . LEU A 1 167 ? -6.765 3.392 17.505 1.00 85.31 167 LEU A C 1
ATOM 1261 O O . LEU A 1 167 ? -7.168 4.251 18.284 1.00 85.31 167 LEU A O 1
ATOM 1265 N N . ALA A 1 168 ? -7.540 2.917 16.527 1.00 78.25 168 ALA A N 1
ATOM 1266 C CA . ALA A 1 168 ? -8.929 3.331 16.331 1.00 78.25 168 ALA A CA 1
ATOM 1267 C C . ALA A 1 168 ? -9.839 2.896 17.495 1.00 78.25 168 ALA A C 1
ATOM 1269 O O . ALA A 1 168 ? -10.708 3.662 17.913 1.00 78.25 168 ALA A O 1
ATOM 1270 N N . VAL A 1 169 ? -9.616 1.712 18.079 1.00 77.38 169 VAL A N 1
ATOM 1271 C CA . VAL A 1 169 ? -10.333 1.274 19.293 1.00 77.38 169 VAL A CA 1
ATOM 1272 C C . VAL A 1 169 ? -9.984 2.169 20.483 1.00 77.38 169 VAL A C 1
ATOM 1274 O O . VAL A 1 169 ? -10.881 2.646 21.179 1.00 77.38 16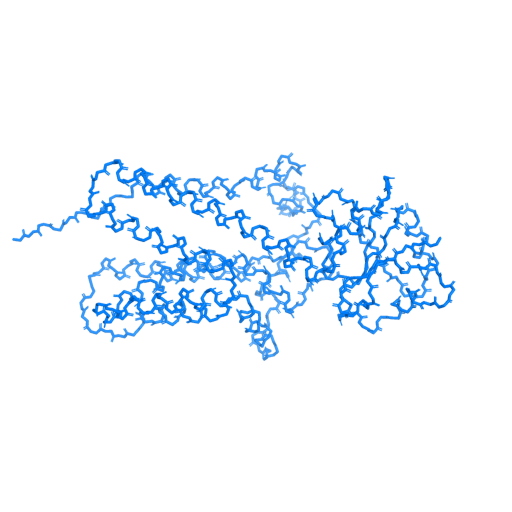9 VAL A O 1
ATOM 1277 N N . LEU A 1 170 ? -8.695 2.450 20.697 1.00 80.94 170 LEU A N 1
ATOM 1278 C CA . LEU A 1 170 ? -8.238 3.382 21.733 1.00 80.94 170 LEU A CA 1
ATOM 1279 C C . LEU A 1 170 ? -8.826 4.785 21.521 1.00 80.94 170 LEU A C 1
ATOM 1281 O O . LEU A 1 170 ? -9.296 5.413 22.465 1.00 80.94 170 LEU A O 1
ATOM 1285 N N . SER A 1 171 ? -8.874 5.245 20.274 1.00 78.56 171 SER A N 1
ATOM 1286 C CA . SER A 1 171 ? -9.500 6.505 19.883 1.00 78.56 171 SER A CA 1
ATOM 1287 C C . SER A 1 171 ? -10.986 6.544 20.243 1.00 78.56 171 SER A C 1
ATOM 1289 O O . SER A 1 171 ? -11.428 7.476 20.911 1.00 78.56 171 SER A O 1
ATOM 1291 N N . ALA A 1 172 ? -11.755 5.504 19.910 1.00 71.75 172 ALA A N 1
ATOM 1292 C CA . ALA A 1 172 ? -13.170 5.414 20.269 1.00 71.75 172 ALA A CA 1
ATOM 1293 C C . ALA A 1 172 ? -13.387 5.407 21.794 1.00 71.75 172 ALA A C 1
ATOM 1295 O O . ALA A 1 172 ? -14.282 6.085 22.306 1.00 71.75 172 ALA A O 1
ATOM 1296 N N . LEU A 1 173 ? -12.541 4.685 22.536 1.00 74.50 173 LEU A N 1
ATOM 1297 C CA . LEU A 1 173 ? -12.575 4.673 23.999 1.00 74.50 173 LEU A CA 1
ATOM 1298 C C . LEU A 1 173 ? -12.263 6.057 24.578 1.00 74.50 173 LEU A C 1
ATOM 1300 O O . LEU A 1 173 ? -12.976 6.517 25.470 1.00 74.50 173 LEU A O 1
ATOM 1304 N N . GLY A 1 174 ? -11.244 6.746 24.070 1.00 74.88 174 GLY A N 1
ATOM 1305 C CA . GLY A 1 174 ? -10.882 8.081 24.537 1.00 74.88 174 GLY A CA 1
ATOM 1306 C C . GLY A 1 174 ? -11.923 9.137 24.182 1.00 74.88 174 GLY A C 1
ATOM 1307 O O . GLY A 1 174 ? -12.294 9.940 25.038 1.00 74.88 174 GLY A O 1
ATOM 1308 N N . ALA A 1 175 ? -12.505 9.059 22.984 1.00 70.31 175 ALA A N 1
ATOM 1309 C CA . ALA A 1 175 ? -13.647 9.877 22.589 1.00 70.31 175 ALA A CA 1
ATOM 1310 C C . ALA A 1 175 ? -14.852 9.659 23.522 1.00 70.31 175 ALA A C 1
ATOM 1312 O O . ALA A 1 175 ? -15.490 10.626 23.930 1.00 70.31 175 ALA A O 1
ATOM 1313 N N . SER A 1 176 ? -15.121 8.417 23.949 1.00 68.56 176 SER A N 1
ATOM 1314 C CA . SER A 1 176 ? -16.207 8.110 24.899 1.00 68.56 176 SER A CA 1
ATOM 1315 C C . SER A 1 176 ? -16.000 8.702 26.302 1.00 68.56 176 SER A C 1
ATOM 1317 O O . SER A 1 176 ? -16.961 8.840 27.059 1.00 68.56 176 SER A O 1
ATOM 1319 N N . ARG A 1 177 ? -14.757 9.063 26.658 1.00 68.75 177 ARG A N 1
ATOM 1320 C CA . ARG A 1 177 ? -14.426 9.749 27.918 1.00 68.75 177 ARG A CA 1
ATOM 1321 C C . ARG A 1 177 ? -14.563 11.265 27.826 1.00 68.75 177 ARG A C 1
ATOM 1323 O O . ARG A 1 177 ? -14.470 11.938 28.858 1.00 68.75 177 ARG A O 1
ATOM 1330 N N . LEU A 1 178 ? -14.739 11.828 26.629 1.00 65.75 178 LEU A N 1
ATOM 1331 C CA . LEU A 1 178 ? -15.004 13.252 26.483 1.00 65.75 178 LEU A CA 1
ATOM 1332 C C . LEU A 1 178 ? -16.401 13.561 27.042 1.00 65.75 178 LEU A C 1
ATOM 1334 O O . LEU A 1 178 ? -17.334 12.790 26.811 1.00 65.75 178 LEU A O 1
ATOM 1338 N N . PRO A 1 179 ? -16.574 14.661 27.797 1.00 57.12 179 PRO A N 1
ATOM 1339 C CA . PRO A 1 179 ? -17.846 15.023 28.392 1.00 57.12 179 PRO A CA 1
ATOM 1340 C C . PRO A 1 179 ? -18.706 15.648 27.297 1.00 57.12 179 PRO A C 1
ATOM 1342 O O . PRO A 1 179 ? -18.911 16.853 27.245 1.00 57.12 179 PRO A O 1
ATOM 1345 N N . ALA A 1 180 ? -19.158 14.824 26.365 1.00 53.44 180 ALA A N 1
ATOM 1346 C CA . ALA A 1 180 ? -20.008 15.243 25.276 1.00 53.44 180 ALA A CA 1
ATOM 1347 C C . ALA A 1 180 ? -21.394 14.641 25.522 1.00 53.44 180 ALA A C 1
ATOM 1349 O O . ALA A 1 180 ? -21.703 13.519 25.128 1.00 53.44 180 ALA A O 1
ATOM 1350 N N . ARG A 1 181 ? -22.232 15.390 26.246 1.00 43.75 181 ARG A N 1
ATOM 1351 C CA . ARG A 1 181 ? -23.677 15.146 26.264 1.00 43.75 181 ARG A CA 1
ATOM 1352 C C . ARG A 1 181 ? -24.269 15.753 24.985 1.00 43.75 181 ARG A C 1
ATOM 1354 O O . ARG A 1 181 ? -24.079 16.937 24.730 1.00 43.75 181 ARG A O 1
ATOM 1361 N N . GLY A 1 182 ? -24.998 14.959 24.198 1.00 58.94 182 GLY A N 1
ATOM 1362 C CA . GLY A 1 182 ? -25.794 15.442 23.062 1.00 58.94 182 GLY A CA 1
ATOM 1363 C C . GLY A 1 182 ? -25.013 15.794 21.783 1.00 58.94 182 GLY A C 1
ATOM 1364 O O . GLY A 1 182 ? -24.052 15.118 21.414 1.00 58.94 182 GLY A O 1
ATOM 1365 N N . VAL A 1 183 ? -25.483 16.847 21.099 1.00 46.38 183 VAL A N 1
ATOM 1366 C CA . VAL A 1 183 ? -25.156 17.291 19.723 1.00 46.38 183 VAL A CA 1
ATOM 1367 C C . VAL A 1 183 ? -23.648 17.380 19.423 1.00 46.38 183 VAL A C 1
ATOM 1369 O O . VAL A 1 183 ? -23.241 17.144 18.289 1.00 46.38 183 VAL A O 1
ATOM 1372 N N . GLY A 1 184 ? -22.795 17.613 20.428 1.00 47.91 184 GLY A N 1
ATOM 1373 C CA . GLY A 1 184 ? -21.338 17.716 20.267 1.00 47.91 184 GLY A CA 1
ATOM 1374 C C . GLY A 1 184 ? -20.645 16.454 19.729 1.00 47.91 184 GLY A C 1
ATOM 1375 O O . GLY A 1 184 ? -19.747 16.574 18.902 1.00 47.91 184 GLY A O 1
ATOM 1376 N N . VAL A 1 185 ? -21.082 15.242 20.111 1.00 52.84 185 VAL A N 1
ATOM 1377 C CA . VAL A 1 185 ? -20.536 13.989 19.530 1.00 52.84 185 VAL A CA 1
ATOM 1378 C C . VAL A 1 185 ? -20.941 13.856 18.063 1.00 52.84 185 VAL A C 1
ATOM 1380 O O . VAL A 1 185 ? -20.136 13.443 17.234 1.00 52.84 185 VAL A O 1
ATOM 1383 N N . GLY A 1 186 ? -22.177 14.247 17.737 1.00 53.56 186 GLY A N 1
ATOM 1384 C CA . GLY A 1 186 ? -22.686 14.266 16.367 1.00 53.56 186 GLY A CA 1
ATOM 1385 C C . GLY A 1 186 ? -21.953 15.278 15.488 1.00 53.56 186 GLY A C 1
ATOM 1386 O O . GLY A 1 186 ? -21.622 14.954 14.355 1.00 53.56 186 GLY A O 1
ATOM 1387 N N . ILE A 1 187 ? -21.619 16.457 16.024 1.00 51.62 187 ILE A N 1
ATOM 1388 C CA . ILE A 1 187 ? -20.805 17.469 15.334 1.00 51.62 187 ILE A CA 1
ATOM 1389 C C . ILE A 1 187 ? -19.382 16.959 15.114 1.00 51.62 187 ILE A C 1
ATOM 1391 O O . ILE A 1 187 ? -18.859 17.117 14.023 1.00 51.62 187 ILE A O 1
ATOM 1395 N N . VAL A 1 188 ? -18.760 16.316 16.104 1.00 56.72 188 VAL A N 1
ATOM 1396 C CA . VAL A 1 188 ? -17.400 15.769 15.973 1.00 56.72 188 VAL A CA 1
ATOM 1397 C C . VAL A 1 188 ? -17.349 14.605 14.980 1.00 56.72 188 VAL A C 1
ATOM 1399 O O . VAL A 1 188 ? -16.464 14.576 14.129 1.00 56.72 188 VAL A O 1
ATOM 1402 N N . LEU A 1 189 ? -18.304 13.670 15.039 1.00 58.94 189 LEU A N 1
ATOM 1403 C CA . LEU A 1 189 ? -18.433 12.589 14.054 1.00 58.94 189 LEU A CA 1
ATOM 1404 C C . LEU A 1 189 ? -18.789 13.132 12.664 1.00 58.94 189 LEU A C 1
ATOM 1406 O O . LEU A 1 189 ? -18.262 12.645 11.668 1.00 58.94 189 LEU A O 1
ATOM 1410 N N . GLY A 1 190 ? -19.633 14.163 12.598 1.00 56.06 190 GLY A N 1
ATOM 1411 C CA . GLY A 1 190 ? -19.992 14.872 11.374 1.00 56.06 190 GLY A CA 1
ATOM 1412 C C . GLY A 1 190 ? -18.796 15.590 10.755 1.00 56.06 190 GLY A C 1
ATOM 1413 O O . GLY A 1 190 ? -18.531 15.407 9.574 1.00 56.06 190 GLY A O 1
ATOM 1414 N N . LEU A 1 191 ? -18.005 16.318 11.548 1.00 54.88 191 LEU A N 1
ATOM 1415 C CA . LEU A 1 191 ? -16.759 16.941 11.099 1.00 54.88 191 LEU A CA 1
ATOM 1416 C C . LEU A 1 191 ? -15.739 15.889 10.677 1.00 54.88 191 LEU A C 1
ATOM 1418 O O . LEU A 1 191 ? -15.105 16.063 9.647 1.00 54.88 191 LEU A O 1
ATOM 1422 N N . ALA A 1 192 ? -15.591 14.788 11.417 1.00 56.12 192 ALA A N 1
ATOM 1423 C CA . ALA A 1 192 ? -14.696 13.700 11.034 1.00 56.12 192 ALA A CA 1
ATOM 1424 C C . ALA A 1 192 ? -15.128 13.051 9.707 1.00 56.12 192 ALA A C 1
ATOM 1426 O O . ALA A 1 192 ? -14.274 12.745 8.879 1.00 56.12 192 ALA A O 1
ATOM 1427 N N . ALA A 1 193 ? -16.436 12.901 9.468 1.00 55.75 193 ALA A N 1
ATOM 1428 C CA . ALA A 1 193 ? -16.986 12.399 8.211 1.00 55.75 193 ALA A CA 1
ATOM 1429 C C . ALA A 1 193 ? -16.827 13.400 7.055 1.00 55.75 193 ALA A C 1
ATOM 1431 O O . ALA A 1 193 ? -16.470 12.996 5.952 1.00 55.75 193 ALA A O 1
ATOM 1432 N N . VAL A 1 194 ? -17.017 14.700 7.300 1.00 54.69 194 VAL A N 1
ATOM 1433 C CA . VAL A 1 194 ? -16.777 15.770 6.316 1.00 54.69 194 VAL A CA 1
ATOM 1434 C C . VAL A 1 194 ? -15.292 15.861 5.977 1.00 54.69 194 VAL A C 1
ATOM 1436 O O . VAL A 1 194 ? -14.933 15.876 4.806 1.00 54.69 194 VAL A O 1
ATOM 1439 N N . VAL A 1 195 ? -14.408 15.827 6.974 1.00 52.84 195 VAL A N 1
ATOM 1440 C CA . VAL A 1 195 ? -12.953 15.791 6.784 1.00 52.84 195 VAL A CA 1
ATOM 1441 C C . VAL A 1 195 ? -12.544 14.538 6.011 1.00 52.84 195 VAL A C 1
ATOM 1443 O O . VAL A 1 195 ? -11.780 14.650 5.058 1.00 52.84 195 VAL A O 1
ATOM 1446 N N . ALA A 1 196 ? -13.080 13.364 6.360 1.00 52.12 196 ALA A N 1
ATOM 1447 C CA . ALA A 1 196 ? -12.870 12.126 5.610 1.00 52.12 196 ALA A CA 1
ATOM 1448 C C . ALA A 1 196 ? -13.366 12.246 4.158 1.00 52.12 196 ALA A C 1
ATOM 1450 O O . ALA A 1 196 ? -12.705 11.766 3.240 1.00 52.12 196 ALA A O 1
ATOM 1451 N N . ALA A 1 197 ? -14.490 12.930 3.933 1.00 53.75 197 ALA A N 1
ATOM 1452 C CA . ALA A 1 197 ? -15.028 13.168 2.600 1.00 53.75 197 ALA A CA 1
ATOM 1453 C C . ALA A 1 197 ? -14.193 14.148 1.768 1.00 53.75 197 ALA A C 1
ATOM 1455 O O . ALA A 1 197 ? -14.049 13.964 0.559 1.00 53.75 197 ALA A O 1
ATOM 1456 N N . MET A 1 198 ? -13.603 15.154 2.415 1.00 45.53 198 MET A N 1
ATOM 1457 C CA . MET A 1 198 ? -12.717 16.127 1.781 1.00 45.53 198 MET A CA 1
ATOM 1458 C C . MET A 1 198 ? -11.323 15.559 1.489 1.00 45.53 198 MET A C 1
ATOM 1460 O O . MET A 1 198 ? -10.655 16.028 0.570 1.00 45.53 198 MET A O 1
ATOM 1464 N N . THR A 1 199 ? -10.858 14.553 2.239 1.00 52.75 199 THR A N 1
ATOM 1465 C CA . THR A 1 199 ? -9.526 13.967 2.033 1.00 52.75 199 THR A CA 1
ATOM 1466 C C . THR A 1 199 ? -9.497 12.915 0.934 1.00 52.75 199 THR A C 1
ATOM 1468 O O . THR A 1 199 ? -8.539 12.890 0.161 1.00 52.75 199 THR A O 1
ATOM 1471 N N . SER A 1 200 ? -10.516 12.060 0.839 1.00 56.34 200 SER A N 1
ATOM 1472 C CA . SER A 1 200 ? -10.713 11.185 -0.316 1.00 56.34 200 SER A CA 1
ATOM 1473 C C . SER A 1 200 ? -12.147 10.672 -0.381 1.00 56.34 200 SER A C 1
ATOM 1475 O O . SER A 1 200 ? -12.776 10.364 0.628 1.00 56.34 200 SER A O 1
ATOM 1477 N N . ALA A 1 201 ? -12.648 10.469 -1.592 1.00 56.78 201 ALA A N 1
ATOM 1478 C CA . ALA A 1 201 ? -13.960 9.866 -1.797 1.00 56.78 201 ALA A CA 1
ATOM 1479 C C . ALA A 1 201 ? -14.083 8.447 -1.216 1.00 56.78 201 ALA A C 1
ATOM 1481 O O . ALA A 1 201 ? -15.160 8.035 -0.798 1.00 56.78 201 ALA A O 1
ATOM 1482 N N . VAL A 1 202 ? -12.963 7.724 -1.146 1.00 55.28 202 VAL A N 1
ATOM 1483 C CA . VAL A 1 202 ? -12.868 6.402 -0.516 1.00 55.28 202 VAL A CA 1
ATOM 1484 C C . VAL A 1 202 ? -13.114 6.500 0.992 1.00 55.28 202 VAL A C 1
ATOM 1486 O O . VAL A 1 202 ? -13.892 5.726 1.546 1.00 55.28 202 VAL A O 1
ATOM 1489 N N . MET A 1 203 ? -12.508 7.486 1.655 1.00 55.62 203 MET A N 1
ATOM 1490 C CA . MET A 1 203 ? -12.740 7.744 3.077 1.00 55.62 203 MET A CA 1
ATOM 1491 C C . MET A 1 203 ? -14.147 8.294 3.347 1.00 55.62 203 MET A C 1
ATOM 1493 O O . MET A 1 203 ? -14.735 7.934 4.365 1.00 55.62 203 MET A O 1
ATOM 1497 N N . ALA A 1 204 ? -14.724 9.072 2.423 1.00 58.25 204 ALA A N 1
ATOM 1498 C CA . ALA A 1 204 ? -16.129 9.493 2.466 1.00 58.25 204 ALA A CA 1
ATOM 1499 C C . ALA A 1 204 ? -17.080 8.288 2.532 1.00 58.25 204 ALA A C 1
ATOM 1501 O O . ALA A 1 204 ? -17.942 8.205 3.405 1.00 58.25 204 ALA A O 1
ATOM 1502 N N . CYS A 1 205 ? 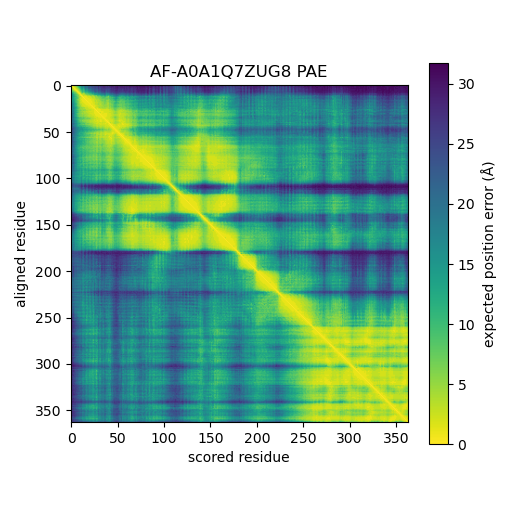-16.891 7.327 1.622 1.00 56.78 205 CYS A N 1
ATOM 1503 C CA . CYS A 1 205 ? -17.698 6.112 1.563 1.00 56.78 205 CYS A CA 1
ATOM 1504 C C . CYS A 1 205 ? -17.496 5.239 2.802 1.00 56.78 205 CYS A C 1
ATOM 1506 O O . CYS A 1 205 ? -18.477 4.765 3.369 1.00 56.78 205 CYS A O 1
ATOM 1508 N N . ALA A 1 206 ? -16.254 5.058 3.260 1.00 57.34 206 ALA A N 1
ATOM 1509 C CA . ALA A 1 206 ? -15.970 4.305 4.481 1.00 57.34 206 ALA A CA 1
ATOM 1510 C C . ALA A 1 206 ? -16.636 4.939 5.717 1.00 57.34 206 ALA A C 1
ATOM 1512 O O . ALA A 1 206 ? -17.238 4.229 6.522 1.00 57.34 206 ALA A O 1
ATOM 1513 N N . ALA A 1 207 ? -16.594 6.271 5.839 1.00 60.47 207 ALA A N 1
ATOM 1514 C CA . ALA A 1 207 ? -17.265 7.002 6.910 1.00 60.47 207 ALA A CA 1
ATOM 1515 C C . ALA A 1 207 ? -18.795 6.871 6.825 1.00 60.47 207 ALA A C 1
ATOM 1517 O O . ALA A 1 207 ? -19.441 6.616 7.840 1.00 60.47 207 ALA A O 1
ATOM 1518 N N . ALA A 1 208 ? -19.378 6.975 5.627 1.00 61.22 208 ALA A N 1
ATOM 1519 C CA . ALA A 1 208 ? -20.813 6.791 5.413 1.00 61.22 208 ALA A CA 1
ATOM 1520 C C . ALA A 1 208 ? -21.273 5.364 5.760 1.00 61.22 208 ALA A C 1
ATOM 1522 O O . ALA A 1 208 ? -22.279 5.197 6.444 1.00 61.22 208 ALA A O 1
ATOM 1523 N N . ILE A 1 209 ? -20.509 4.341 5.360 1.00 60.78 209 ILE A N 1
ATOM 1524 C CA . ILE A 1 209 ? -20.754 2.935 5.716 1.00 60.78 209 ILE A CA 1
ATOM 1525 C C . ILE A 1 209 ? -20.683 2.746 7.235 1.00 60.78 209 ILE A C 1
ATOM 1527 O O . ILE A 1 209 ? -21.560 2.108 7.815 1.00 60.78 209 ILE A O 1
ATOM 1531 N N . ALA A 1 210 ? -19.672 3.316 7.895 1.00 59.75 210 ALA A N 1
ATOM 1532 C CA . ALA A 1 210 ? -19.531 3.229 9.345 1.00 59.75 210 ALA A CA 1
ATOM 1533 C C . ALA A 1 210 ? -20.705 3.906 10.073 1.00 59.75 210 ALA A C 1
ATOM 1535 O O . ALA A 1 210 ? -21.281 3.316 10.986 1.00 59.75 210 ALA A O 1
ATOM 1536 N N . LEU A 1 211 ? -21.110 5.106 9.643 1.00 62.47 211 LEU A N 1
ATOM 1537 C CA . LEU A 1 211 ? -22.265 5.822 10.195 1.00 62.47 211 LEU A CA 1
ATOM 1538 C C . LEU A 1 211 ? -23.575 5.060 9.965 1.00 62.47 211 LEU A C 1
ATOM 1540 O O . LEU A 1 211 ? -24.373 4.936 10.893 1.00 62.47 211 LEU A O 1
ATOM 1544 N N . ALA A 1 212 ? -23.773 4.496 8.772 1.00 61.03 212 ALA A N 1
ATOM 1545 C CA . ALA A 1 212 ? -24.924 3.655 8.459 1.00 61.03 212 ALA A CA 1
ATOM 1546 C C . ALA A 1 212 ? -24.943 2.381 9.317 1.00 61.03 212 ALA A C 1
ATOM 1548 O O . ALA A 1 212 ? -25.994 2.009 9.836 1.00 61.03 212 ALA A O 1
ATOM 1549 N N . GLY A 1 213 ? -23.789 1.746 9.539 1.00 58.19 213 GLY A N 1
ATOM 1550 C CA . GLY A 1 213 ? -23.648 0.600 10.437 1.00 58.19 213 GLY A CA 1
ATOM 1551 C C . GLY A 1 213 ? -23.976 0.951 11.891 1.00 58.19 213 GLY A C 1
ATOM 1552 O O . GLY A 1 213 ? -24.721 0.227 12.547 1.00 58.19 213 GLY A O 1
ATOM 1553 N N . ILE A 1 214 ? -23.503 2.099 12.389 1.00 62.12 214 ILE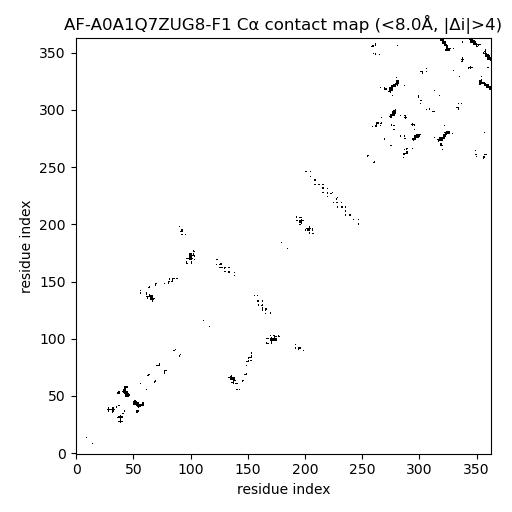 A N 1
ATOM 1554 C CA . ILE A 1 214 ? -23.827 2.594 13.737 1.00 62.12 214 ILE A CA 1
ATOM 1555 C C . ILE A 1 214 ? -25.328 2.881 13.868 1.00 62.12 214 ILE A C 1
ATOM 1557 O O . ILE A 1 214 ? -25.946 2.454 14.844 1.00 62.12 214 ILE A O 1
ATOM 1561 N N . ALA A 1 215 ? -25.925 3.566 12.888 1.00 59.81 215 ALA A N 1
ATOM 1562 C CA . ALA A 1 215 ? -27.358 3.850 12.857 1.00 59.81 215 ALA A CA 1
ATOM 1563 C C . ALA A 1 215 ? -28.191 2.559 12.810 1.00 59.81 215 ALA A C 1
ATOM 1565 O O . ALA A 1 215 ? -29.174 2.437 13.537 1.00 59.81 215 ALA A O 1
ATOM 1566 N N . SER A 1 216 ? -27.742 1.569 12.036 1.00 55.00 216 SER A N 1
ATOM 1567 C CA . SER A 1 216 ? -28.350 0.239 11.933 1.00 55.00 216 SER A CA 1
ATOM 1568 C C . SER A 1 216 ? -28.317 -0.503 13.268 1.00 55.00 216 SER A C 1
ATOM 1570 O O . SER A 1 216 ? -29.349 -0.954 13.754 1.00 55.00 216 SER A O 1
ATOM 1572 N N . VAL A 1 217 ? -27.156 -0.561 13.928 1.00 58.28 217 VAL A N 1
ATOM 1573 C CA . VAL A 1 217 ? -27.019 -1.175 15.260 1.00 58.28 217 VAL A CA 1
ATOM 1574 C C . VAL A 1 217 ? -27.874 -0.441 16.297 1.00 58.28 217 VAL A C 1
ATOM 1576 O O . VAL A 1 217 ? -28.482 -1.078 17.157 1.00 58.28 217 VAL A O 1
ATOM 1579 N N . ALA A 1 218 ? -27.950 0.890 16.230 1.00 62.31 218 ALA A N 1
ATOM 1580 C CA . ALA A 1 218 ? -28.794 1.683 17.118 1.00 62.31 218 ALA A CA 1
ATOM 1581 C C . ALA A 1 218 ? -30.293 1.427 16.884 1.00 62.31 218 ALA A C 1
ATOM 1583 O O . ALA A 1 218 ? -31.039 1.333 17.859 1.00 62.31 218 ALA A O 1
ATOM 1584 N N . ALA A 1 219 ? -30.726 1.275 15.629 1.00 57.91 219 ALA A N 1
ATOM 1585 C CA . ALA A 1 219 ? -32.099 0.933 15.268 1.00 57.91 219 ALA A CA 1
ATOM 1586 C C . ALA A 1 219 ? -32.469 -0.481 15.745 1.00 57.91 219 ALA A C 1
ATOM 1588 O O . ALA A 1 219 ? -33.435 -0.639 16.483 1.00 57.91 219 ALA A O 1
ATOM 1589 N N . VAL A 1 220 ? -31.633 -1.486 15.461 1.00 60.09 220 VAL A N 1
ATOM 1590 C CA . VAL A 1 220 ? -31.840 -2.882 15.899 1.00 60.09 220 VAL A CA 1
ATOM 1591 C C . VAL A 1 220 ? -31.885 -3.005 17.424 1.00 60.09 220 VAL A C 1
ATOM 1593 O O . VAL A 1 220 ? -32.673 -3.768 17.974 1.00 60.09 220 VAL A O 1
ATOM 1596 N N . ARG A 1 221 ? -31.081 -2.219 18.151 1.00 61.62 221 ARG A N 1
ATOM 1597 C CA . ARG A 1 221 ? -31.142 -2.185 19.623 1.00 61.62 221 ARG A CA 1
ATOM 1598 C C . ARG A 1 221 ? -32.423 -1.552 20.168 1.00 61.62 221 ARG A C 1
ATOM 1600 O O . ARG A 1 221 ? -32.774 -1.837 21.310 1.00 61.62 221 ARG A O 1
ATOM 1607 N N . ARG A 1 222 ? -33.077 -0.671 19.406 1.00 64.75 222 ARG A N 1
ATOM 1608 C CA . ARG A 1 222 ? -34.343 -0.021 19.789 1.00 64.75 222 ARG A CA 1
ATOM 1609 C C . ARG A 1 222 ? -35.559 -0.870 19.429 1.00 64.75 222 ARG A C 1
ATOM 1611 O O . ARG A 1 222 ? -36.551 -0.807 20.144 1.00 64.75 222 ARG A O 1
ATOM 1618 N N . THR A 1 223 ? -35.463 -1.675 18.377 1.00 59.53 223 THR A N 1
ATOM 1619 C CA . THR A 1 223 ? -36.512 -2.593 17.920 1.00 59.53 223 THR A CA 1
ATOM 1620 C C . THR A 1 223 ? -35.885 -3.963 17.633 1.00 59.53 223 THR A C 1
ATOM 1622 O O . THR A 1 223 ? -35.442 -4.199 16.507 1.00 59.53 223 THR A O 1
ATOM 1625 N N . PRO A 1 224 ? -35.793 -4.855 18.643 1.00 60.66 224 PRO A N 1
ATOM 1626 C CA . PRO A 1 224 ? -35.116 -6.152 18.551 1.00 60.66 224 PRO A CA 1
ATOM 1627 C C . PRO A 1 224 ? -35.963 -7.194 17.804 1.00 60.66 224 PRO A C 1
ATOM 1629 O O . PRO A 1 224 ? -36.168 -8.308 18.275 1.00 60.66 224 PRO A O 1
ATOM 1632 N N . ASP A 1 225 ? -36.485 -6.810 16.646 1.00 70.81 225 ASP A N 1
ATOM 1633 C CA . ASP A 1 225 ? -37.179 -7.698 15.730 1.00 70.81 225 ASP A CA 1
ATOM 1634 C C . ASP A 1 225 ? -36.155 -8.308 14.744 1.00 70.81 225 ASP A C 1
ATOM 1636 O O . ASP A 1 225 ? -35.385 -7.562 14.118 1.00 70.81 225 ASP A O 1
ATOM 1640 N N . PRO A 1 226 ? -36.096 -9.648 14.601 1.00 63.44 226 PRO A N 1
ATOM 1641 C CA . PRO A 1 226 ? -35.169 -10.320 13.690 1.00 63.44 226 PRO A CA 1
ATOM 1642 C C . PRO A 1 226 ? -35.298 -9.837 12.240 1.00 63.44 226 PRO A C 1
ATOM 1644 O O . PRO A 1 226 ? -34.282 -9.749 11.548 1.00 63.44 226 PRO A O 1
ATOM 1647 N N . MET A 1 227 ? -36.496 -9.449 11.788 1.00 67.25 227 MET A N 1
ATOM 1648 C CA . MET A 1 227 ? -36.688 -8.924 10.432 1.00 67.25 227 MET A CA 1
ATOM 1649 C C . MET A 1 227 ? -35.999 -7.566 10.256 1.00 67.25 227 MET A C 1
ATOM 1651 O O . MET A 1 227 ? -35.332 -7.329 9.247 1.00 67.25 227 MET A O 1
ATOM 1655 N N . THR A 1 228 ? -36.051 -6.712 11.278 1.00 61.75 228 THR A N 1
ATOM 1656 C CA . THR A 1 228 ? -35.376 -5.407 11.282 1.00 61.75 228 THR A CA 1
ATOM 1657 C C . THR A 1 228 ? -33.849 -5.556 11.268 1.00 61.75 228 THR A C 1
ATOM 1659 O O . THR A 1 228 ? -33.158 -4.821 10.560 1.00 61.75 228 THR A O 1
ATOM 1662 N N . SER A 1 229 ? -33.306 -6.548 11.985 1.00 51.78 229 SER A N 1
ATOM 1663 C CA . SER A 1 229 ? -31.871 -6.869 11.950 1.00 51.78 229 SER A CA 1
ATOM 1664 C C . SER A 1 229 ? -31.419 -7.396 10.589 1.00 51.78 229 SER A C 1
ATOM 1666 O O . SER A 1 229 ? -30.378 -6.970 10.089 1.00 51.78 229 SER A O 1
ATOM 1668 N N . THR A 1 230 ? -32.195 -8.285 9.964 1.00 60.56 230 THR A N 1
ATOM 1669 C CA . THR A 1 230 ? -31.873 -8.817 8.633 1.00 60.56 230 THR A CA 1
ATOM 1670 C C . THR A 1 230 ? -31.921 -7.717 7.574 1.00 60.56 230 THR A C 1
ATOM 1672 O O . THR A 1 230 ? -30.975 -7.587 6.799 1.00 60.56 230 THR A O 1
ATOM 1675 N N . VAL A 1 231 ? -32.953 -6.866 7.576 1.00 65.62 231 VAL A N 1
ATOM 1676 C CA . VAL A 1 231 ? -33.062 -5.731 6.641 1.00 65.62 231 VAL A CA 1
ATOM 1677 C C . VAL A 1 231 ? -31.894 -4.757 6.818 1.00 65.62 231 VAL A C 1
ATOM 1679 O O . VAL A 1 231 ? -31.283 -4.347 5.833 1.00 65.62 231 VAL A O 1
ATOM 1682 N N . ALA A 1 232 ? -31.519 -4.435 8.058 1.00 55.84 232 ALA A N 1
ATOM 1683 C CA . ALA A 1 232 ? -30.392 -3.550 8.339 1.00 55.84 232 ALA A CA 1
ATOM 1684 C C . ALA A 1 232 ? -29.042 -4.139 7.877 1.00 55.84 232 ALA A C 1
ATOM 1686 O O . ALA A 1 232 ? -28.232 -3.431 7.275 1.00 55.84 232 ALA A O 1
ATOM 1687 N N . CYS A 1 233 ? -28.807 -5.438 8.093 1.00 52.72 233 CYS A N 1
ATOM 1688 C CA . CYS A 1 233 ? -27.620 -6.132 7.589 1.00 52.72 233 CYS A CA 1
ATOM 1689 C C . CYS A 1 233 ? -27.579 -6.172 6.056 1.00 52.72 233 CYS A C 1
ATOM 1691 O O . CYS A 1 233 ? -26.536 -5.878 5.475 1.00 52.72 233 CYS A O 1
ATOM 1693 N N . VAL A 1 234 ? -28.701 -6.478 5.395 1.00 61.59 234 VAL A N 1
ATOM 1694 C CA . VAL A 1 234 ? -28.794 -6.492 3.926 1.00 61.59 234 VAL A CA 1
ATOM 1695 C C . VAL A 1 234 ? -28.520 -5.102 3.354 1.00 61.59 234 VAL A C 1
ATOM 1697 O O . VAL A 1 234 ? -27.700 -4.975 2.447 1.00 61.59 234 VAL A O 1
ATOM 1700 N N . LEU A 1 235 ? -29.121 -4.048 3.914 1.00 62.28 235 LEU A N 1
ATOM 1701 C CA . LEU A 1 235 ? -28.876 -2.668 3.486 1.00 62.28 235 LEU A CA 1
ATOM 1702 C C . LEU A 1 235 ? -27.413 -2.256 3.676 1.00 62.28 235 LEU A C 1
ATOM 1704 O O . LEU A 1 235 ? -26.839 -1.626 2.789 1.00 62.28 235 LEU A O 1
ATOM 1708 N N . LEU A 1 236 ? -26.783 -2.647 4.788 1.00 56.66 236 LEU A N 1
ATOM 1709 C CA . LEU A 1 236 ? -25.360 -2.402 5.013 1.00 56.66 236 LEU A CA 1
ATOM 1710 C C . LEU A 1 236 ? -24.493 -3.148 3.989 1.00 56.66 236 LEU A C 1
ATOM 1712 O O . LEU A 1 236 ? -23.588 -2.550 3.413 1.00 56.66 236 LEU A O 1
ATOM 1716 N N . CYS A 1 237 ? -24.782 -4.421 3.710 1.00 51.94 237 CYS A N 1
ATOM 1717 C CA . CYS A 1 237 ? -24.080 -5.201 2.690 1.00 51.94 237 CYS A CA 1
ATOM 1718 C C . CYS A 1 237 ? -24.234 -4.589 1.291 1.00 51.94 237 CYS A C 1
ATOM 1720 O O . CYS A 1 237 ? -23.245 -4.483 0.560 1.00 51.94 237 CYS A O 1
ATOM 1722 N N . VAL A 1 238 ? -25.437 -4.137 0.925 1.00 65.69 238 VAL A N 1
ATOM 1723 C CA . VAL A 1 238 ? -25.695 -3.439 -0.344 1.00 65.69 238 VAL A CA 1
ATOM 1724 C C . VAL A 1 238 ? -24.925 -2.121 -0.396 1.00 65.69 238 VAL A C 1
ATOM 1726 O O . VAL A 1 238 ? -24.246 -1.864 -1.386 1.00 65.69 238 VAL A O 1
ATOM 1729 N N . ALA A 1 239 ? -24.940 -1.320 0.673 1.00 59.16 239 ALA A N 1
ATOM 1730 C CA . ALA A 1 239 ? -24.201 -0.060 0.748 1.00 59.16 239 ALA A CA 1
ATOM 1731 C C . ALA A 1 239 ? -22.679 -0.266 0.643 1.00 59.16 239 ALA A C 1
ATOM 1733 O O . ALA A 1 239 ? -22.006 0.463 -0.086 1.00 59.16 239 ALA A O 1
ATOM 1734 N N . VAL A 1 240 ? -22.134 -1.289 1.311 1.00 57.66 240 VAL A N 1
ATOM 1735 C CA . VAL A 1 240 ? -20.717 -1.679 1.209 1.00 57.66 240 VAL A CA 1
ATOM 1736 C C . VAL A 1 240 ? -20.377 -2.114 -0.213 1.00 57.66 240 VAL A C 1
ATOM 1738 O O . VAL A 1 240 ? -19.364 -1.683 -0.765 1.00 57.66 240 VAL A O 1
ATOM 1741 N N . THR A 1 241 ? -21.219 -2.940 -0.831 1.00 60.00 241 THR A N 1
ATOM 1742 C CA . THR A 1 241 ? -20.996 -3.459 -2.186 1.00 60.00 241 THR A CA 1
ATOM 1743 C C . THR A 1 241 ? -21.077 -2.347 -3.232 1.00 60.00 241 THR A C 1
ATOM 1745 O O . THR A 1 241 ? -20.143 -2.173 -4.016 1.00 60.00 241 THR A O 1
ATOM 1748 N N . ALA A 1 242 ? -22.138 -1.535 -3.203 1.00 65.06 242 ALA A N 1
ATOM 1749 C CA . ALA A 1 242 ? -22.330 -0.399 -4.102 1.00 65.06 242 ALA A CA 1
ATOM 1750 C C . ALA A 1 242 ? -21.240 0.664 -3.909 1.00 65.06 242 ALA A C 1
ATOM 1752 O O . ALA A 1 242 ? -20.656 1.137 -4.885 1.00 65.06 242 ALA A O 1
ATOM 1753 N N . GLY A 1 243 ? -20.889 0.973 -2.656 1.00 60.72 243 GLY A N 1
ATOM 1754 C CA . GLY A 1 243 ? -19.771 1.851 -2.325 1.00 60.72 243 GLY A CA 1
ATOM 1755 C C . GLY A 1 243 ? -18.449 1.320 -2.876 1.00 60.72 243 GLY A C 1
ATOM 1756 O O . GLY A 1 243 ? -17.685 2.071 -3.475 1.00 60.72 243 GLY A O 1
ATOM 1757 N N . THR A 1 244 ? -18.194 0.014 -2.764 1.00 58.06 244 THR A N 1
ATOM 1758 C CA . THR A 1 244 ? -16.981 -0.625 -3.302 1.00 58.06 244 THR A CA 1
ATOM 1759 C C . THR A 1 244 ? -16.930 -0.563 -4.826 1.00 58.06 244 THR A C 1
ATOM 1761 O O . THR A 1 244 ? -15.876 -0.267 -5.391 1.00 58.06 244 THR A O 1
ATOM 1764 N N . PHE A 1 245 ? -18.055 -0.795 -5.502 1.00 65.00 245 PHE A N 1
ATOM 1765 C CA . PHE A 1 245 ? -18.156 -0.689 -6.956 1.00 65.00 245 PHE A CA 1
ATOM 1766 C C . PHE A 1 245 ? -17.924 0.750 -7.441 1.00 65.00 245 PHE A C 1
ATOM 1768 O O . PHE A 1 245 ? -17.098 0.981 -8.326 1.00 65.00 245 PHE A O 1
ATOM 1775 N N . TRP A 1 246 ? -18.563 1.732 -6.800 1.00 70.06 246 TRP A N 1
ATOM 1776 C CA . TRP A 1 246 ? -18.351 3.149 -7.094 1.00 70.06 246 TRP A CA 1
ATOM 1777 C C . TRP A 1 246 ? -16.906 3.591 -6.823 1.00 70.06 246 TRP A C 1
ATOM 1779 O O . TRP A 1 246 ? -16.301 4.279 -7.646 1.00 70.06 246 TRP A O 1
ATOM 1789 N N . MET A 1 247 ? -16.303 3.137 -5.716 1.00 62.16 247 MET A N 1
ATOM 1790 C CA . MET A 1 247 ? -14.893 3.396 -5.406 1.00 62.16 247 MET A CA 1
ATOM 1791 C C . MET A 1 247 ? -13.955 2.809 -6.465 1.00 62.16 247 MET A C 1
ATOM 1793 O O . MET A 1 247 ? -12.972 3.459 -6.820 1.00 62.16 247 MET A O 1
ATOM 1797 N N . ARG A 1 248 ? -14.244 1.615 -7.001 1.00 63.84 248 ARG A N 1
ATOM 1798 C CA . ARG A 1 248 ? -13.475 1.033 -8.115 1.00 63.84 248 ARG A CA 1
ATOM 1799 C C . ARG A 1 248 ? -13.580 1.899 -9.370 1.00 63.84 248 ARG A C 1
ATOM 1801 O O . ARG A 1 248 ? -12.545 2.272 -9.912 1.00 63.84 248 ARG A O 1
ATOM 1808 N N . ALA A 1 249 ? -14.791 2.300 -9.759 1.00 68.50 249 ALA A N 1
ATOM 1809 C CA . ALA A 1 249 ? -15.007 3.162 -10.923 1.00 68.50 249 ALA A CA 1
ATOM 1810 C C . ALA A 1 249 ? -14.290 4.518 -10.786 1.00 68.50 249 ALA A C 1
ATOM 1812 O O . ALA A 1 249 ? -13.622 4.978 -11.710 1.00 68.50 249 ALA A O 1
ATOM 1813 N N . ARG A 1 250 ? -14.348 5.143 -9.605 1.00 69.62 250 ARG A N 1
ATOM 1814 C CA . ARG A 1 250 ? -13.647 6.408 -9.349 1.00 69.62 250 ARG A CA 1
ATOM 1815 C C . ARG A 1 250 ? -12.129 6.245 -9.327 1.00 69.62 250 ARG A C 1
ATOM 1817 O O . ARG A 1 250 ? -11.421 7.095 -9.862 1.00 69.62 250 ARG A O 1
ATOM 1824 N N . ARG A 1 251 ? -11.623 5.148 -8.753 1.00 68.31 251 ARG A N 1
ATOM 1825 C CA . ARG A 1 251 ? -10.193 4.815 -8.776 1.00 68.31 251 ARG A CA 1
ATOM 1826 C C . ARG A 1 251 ? -9.693 4.609 -10.203 1.00 68.31 251 ARG A C 1
ATOM 1828 O O . ARG A 1 251 ? -8.542 4.928 -10.474 1.00 68.31 251 ARG A O 1
ATOM 1835 N N . ASP A 1 252 ? -10.522 4.101 -11.108 1.00 67.44 252 ASP A N 1
ATOM 1836 C CA . ASP A 1 252 ? -10.169 3.977 -12.526 1.00 67.44 252 ASP A CA 1
ATOM 1837 C C . ASP A 1 252 ? -10.033 5.354 -13.191 1.00 67.44 252 ASP A C 1
ATOM 1839 O O . ASP A 1 252 ? -9.048 5.599 -13.883 1.00 67.44 252 ASP A O 1
ATOM 1843 N N . VAL A 1 253 ? -10.931 6.297 -12.884 1.00 72.69 253 VAL A N 1
ATOM 1844 C CA . VAL A 1 253 ? -10.828 7.693 -13.352 1.00 72.69 253 VAL A CA 1
ATOM 1845 C C . VAL A 1 253 ? -9.589 8.395 -12.783 1.00 72.69 253 VAL A C 1
ATOM 1847 O O . VAL A 1 253 ? -8.865 9.069 -13.513 1.00 72.69 253 VAL A O 1
ATOM 1850 N N . GLU A 1 254 ? -9.306 8.242 -11.487 1.00 69.31 254 GLU A N 1
ATOM 1851 C CA . GLU A 1 254 ? -8.102 8.815 -10.866 1.00 69.31 254 GLU A CA 1
ATOM 1852 C C . GLU A 1 254 ? -6.819 8.180 -11.413 1.00 69.31 254 GLU A C 1
ATOM 1854 O O . GLU A 1 254 ? -5.849 8.890 -11.669 1.00 69.31 254 GLU A O 1
ATOM 1859 N N . ARG A 1 255 ? -6.814 6.865 -11.667 1.00 69.06 255 ARG A N 1
ATOM 1860 C CA . ARG A 1 255 ? -5.699 6.186 -12.341 1.00 69.06 255 ARG A CA 1
ATOM 1861 C C . ARG A 1 255 ? -5.471 6.741 -13.741 1.00 69.06 255 ARG A C 1
ATOM 1863 O O . ARG A 1 255 ? -4.326 7.030 -14.068 1.00 69.06 255 ARG A O 1
ATOM 1870 N N . ALA A 1 256 ? -6.526 6.948 -14.525 1.00 70.88 256 ALA A N 1
ATOM 1871 C CA . ALA A 1 256 ? -6.410 7.561 -15.845 1.00 70.88 256 ALA A CA 1
ATOM 1872 C C . ALA A 1 256 ? -5.814 8.980 -15.766 1.00 70.88 256 ALA A C 1
ATOM 1874 O O . ALA A 1 256 ? -4.940 9.321 -16.559 1.00 70.88 256 ALA A O 1
ATOM 1875 N N . ARG A 1 257 ? -6.199 9.777 -14.757 1.00 70.62 257 ARG A N 1
ATOM 1876 C CA . ARG A 1 257 ? -5.631 11.119 -14.519 1.00 70.62 257 ARG A CA 1
ATOM 1877 C C . ARG A 1 257 ? -4.159 11.093 -14.101 1.00 70.62 257 ARG A C 1
ATOM 1879 O O . ARG A 1 257 ? -3.392 11.930 -14.557 1.00 70.62 257 ARG A O 1
ATOM 1886 N N . VAL A 1 258 ? -3.764 10.163 -13.230 1.00 67.19 258 VAL A N 1
ATOM 1887 C CA . VAL A 1 258 ? -2.397 10.094 -12.672 1.00 67.19 258 VAL A CA 1
ATOM 1888 C C . VAL A 1 258 ? -1.415 9.405 -13.624 1.00 67.19 258 VAL A C 1
ATOM 1890 O O . VAL A 1 258 ? -0.243 9.767 -13.661 1.00 67.19 258 VAL A O 1
ATOM 1893 N N . TYR A 1 259 ? -1.870 8.407 -14.382 1.00 67.38 259 TYR A N 1
ATOM 1894 C CA . TYR A 1 259 ? -1.029 7.583 -15.261 1.00 67.38 259 TYR A CA 1
ATOM 1895 C C . TYR A 1 259 ? -1.188 7.908 -16.747 1.00 67.38 259 TYR A C 1
ATOM 1897 O O . TYR A 1 259 ? -0.613 7.225 -17.591 1.00 67.38 259 TYR A O 1
ATOM 1905 N N . GLY A 1 260 ? -1.966 8.939 -17.076 1.00 68.81 260 GLY A N 1
ATOM 1906 C CA . GLY A 1 260 ? -2.083 9.493 -18.423 1.00 68.81 260 GLY A CA 1
ATOM 1907 C C . GLY A 1 260 ? -2.818 8.625 -19.446 1.00 68.81 260 GLY A C 1
ATOM 1908 O O . GLY A 1 260 ? -2.913 9.027 -20.593 1.00 68.81 260 GLY A O 1
ATOM 1909 N N . GLY A 1 261 ? -3.356 7.462 -19.088 1.00 82.06 261 GLY A N 1
ATOM 1910 C CA . GLY A 1 261 ? -3.860 6.495 -20.074 1.00 82.06 261 GLY A CA 1
ATOM 1911 C C . GLY A 1 261 ? -2.766 5.593 -20.658 1.00 82.06 261 GLY A C 1
ATOM 1912 O O . GLY A 1 261 ? -3.020 4.854 -21.605 1.00 82.06 261 GLY A O 1
ATOM 1913 N N . ALA A 1 262 ? -1.552 5.609 -20.086 1.00 84.69 262 ALA A N 1
ATOM 1914 C CA . ALA A 1 262 ? -0.486 4.681 -20.465 1.00 84.69 262 ALA A CA 1
ATOM 1915 C C . ALA A 1 262 ? -0.900 3.196 -20.350 1.00 84.69 262 ALA A C 1
ATOM 1917 O O . ALA A 1 262 ? -0.586 2.443 -21.271 1.00 84.69 262 ALA A O 1
ATOM 1918 N N . PRO A 1 263 ? -1.620 2.739 -19.297 1.00 84.44 263 PRO A N 1
ATOM 1919 C CA . PRO A 1 263 ? -2.101 1.356 -19.228 1.00 84.44 263 PRO A CA 1
ATOM 1920 C C . PRO A 1 263 ? -3.007 0.973 -20.400 1.00 84.44 263 PRO A C 1
ATOM 1922 O O . PRO A 1 263 ? -2.862 -0.114 -20.956 1.00 84.44 263 PRO A O 1
ATOM 1925 N N . GLU A 1 264 ? -3.937 1.855 -20.770 1.00 85.12 264 GLU A N 1
ATOM 1926 C CA . GLU A 1 264 ? -4.855 1.674 -21.894 1.00 85.12 264 GLU A CA 1
ATOM 1927 C C . GLU A 1 264 ? -4.111 1.689 -23.231 1.00 85.12 264 GLU A C 1
ATOM 1929 O O . GLU A 1 264 ? -4.360 0.836 -24.083 1.00 85.12 264 GLU A O 1
ATOM 1934 N N . PHE A 1 265 ? -3.160 2.610 -23.404 1.00 89.06 265 PHE A N 1
ATOM 1935 C CA . PHE A 1 265 ? -2.323 2.680 -24.598 1.00 89.06 265 PHE A CA 1
ATOM 1936 C C . PHE A 1 265 ? -1.519 1.390 -24.789 1.00 89.06 265 PHE A C 1
ATOM 1938 O O . PHE A 1 265 ? -1.558 0.790 -25.859 1.00 89.06 265 PHE A O 1
ATOM 1945 N N . ILE A 1 266 ? -0.837 0.918 -23.743 1.00 89.38 266 ILE A N 1
ATOM 1946 C CA . ILE A 1 266 ? -0.054 -0.321 -23.804 1.00 89.38 266 ILE A CA 1
ATOM 1947 C C . ILE A 1 266 ? -0.971 -1.506 -24.123 1.00 89.38 266 ILE A C 1
ATOM 1949 O O . ILE A 1 266 ? -0.664 -2.275 -25.026 1.00 89.38 266 ILE A O 1
ATOM 1953 N N . ALA A 1 267 ? -2.118 -1.627 -23.448 1.00 85.06 267 ALA A N 1
ATOM 1954 C CA . ALA A 1 267 ? -3.061 -2.722 -23.688 1.00 85.06 267 ALA A CA 1
ATOM 1955 C C . ALA A 1 267 ? -3.619 -2.755 -25.124 1.00 85.06 267 ALA A C 1
ATOM 1957 O O . ALA A 1 267 ? -4.001 -3.816 -25.603 1.00 85.06 267 ALA A O 1
ATOM 1958 N N . THR A 1 268 ? -3.675 -1.608 -25.805 1.00 87.38 268 THR A N 1
ATOM 1959 C CA . THR A 1 268 ? -4.198 -1.496 -27.177 1.00 87.38 268 THR A CA 1
ATOM 1960 C C . THR A 1 268 ? -3.119 -1.585 -28.258 1.00 87.38 268 THR A C 1
ATOM 1962 O O . THR A 1 268 ? -3.437 -1.932 -29.391 1.00 87.38 268 THR A O 1
ATOM 1965 N N . HIS A 1 269 ? -1.857 -1.290 -27.931 1.00 90.44 269 HIS A N 1
ATOM 1966 C CA . HIS A 1 269 ? -0.770 -1.175 -28.914 1.00 90.44 269 HIS A CA 1
ATOM 1967 C C . HIS A 1 269 ? 0.337 -2.229 -28.760 1.00 90.44 269 HIS A C 1
ATOM 1969 O O . HIS A 1 269 ? 1.219 -2.302 -29.623 1.00 90.44 269 HIS A O 1
ATOM 1975 N N . LEU A 1 270 ? 0.328 -3.024 -27.687 1.00 90.38 270 LEU A N 1
ATOM 1976 C CA . LEU A 1 270 ? 1.232 -4.163 -27.527 1.00 90.38 270 LEU A CA 1
ATOM 1977 C C . LEU A 1 270 ? 0.774 -5.309 -28.437 1.00 90.38 270 LEU A C 1
ATOM 1979 O O . LEU A 1 270 ? -0.386 -5.720 -28.378 1.00 90.38 270 LEU A O 1
ATOM 1983 N N . ARG A 1 271 ? 1.660 -5.817 -29.300 1.00 90.38 271 ARG A N 1
ATOM 198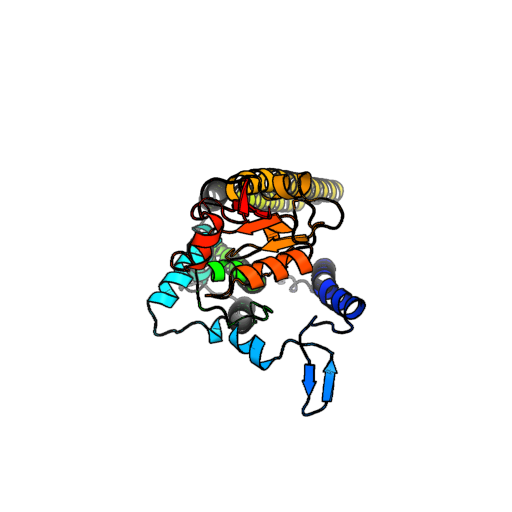4 C CA . ARG A 1 271 ? 1.302 -6.912 -30.213 1.00 90.38 271 ARG A CA 1
ATOM 1985 C C . ARG A 1 271 ? 1.360 -8.269 -29.498 1.00 90.38 271 ARG A C 1
ATOM 1987 O O . ARG A 1 271 ? 2.096 -8.416 -28.521 1.00 90.38 271 ARG A O 1
ATOM 1994 N N . PRO A 1 272 ? 0.634 -9.292 -29.989 1.00 87.12 272 PRO A N 1
ATOM 1995 C CA . PRO A 1 272 ? 0.754 -10.647 -29.459 1.00 87.12 272 PRO A CA 1
ATOM 1996 C C . PRO A 1 272 ? 2.211 -11.134 -29.483 1.00 87.12 272 PRO A C 1
ATOM 1998 O O . PRO A 1 272 ? 2.865 -11.084 -30.523 1.00 87.12 272 PRO A O 1
ATOM 2001 N N . GLY A 1 273 ? 2.714 -11.604 -28.339 1.00 85.94 273 GLY A N 1
ATOM 2002 C CA . GLY A 1 273 ? 4.091 -12.091 -28.189 1.00 85.94 273 GLY A CA 1
ATOM 2003 C C . GLY A 1 273 ? 5.162 -11.009 -27.991 1.00 85.94 273 GLY A C 1
ATOM 2004 O O . GLY A 1 273 ? 6.338 -11.362 -27.897 1.00 85.94 273 GLY A O 1
ATOM 2005 N N . GLU A 1 274 ? 4.780 -9.728 -27.924 1.00 91.81 274 GLU A N 1
ATOM 2006 C CA . GLU A 1 274 ? 5.652 -8.639 -27.467 1.00 91.81 274 GLU A CA 1
ATOM 2007 C C . GLU A 1 274 ? 5.555 -8.461 -25.944 1.00 91.81 274 GLU A C 1
ATOM 2009 O O . GLU A 1 274 ? 4.489 -8.608 -25.343 1.00 91.81 274 GLU A O 1
ATOM 2014 N N . THR A 1 275 ? 6.668 -8.053 -25.339 1.00 92.81 275 THR A N 1
ATOM 2015 C CA . THR A 1 275 ? 6.781 -7.761 -23.905 1.00 92.81 275 THR A CA 1
ATOM 2016 C C . THR A 1 275 ? 6.899 -6.254 -23.684 1.00 92.81 275 THR A C 1
ATOM 2018 O O . THR A 1 275 ? 7.433 -5.518 -24.521 1.00 92.81 275 THR A O 1
ATOM 2021 N N . VAL A 1 276 ? 6.418 -5.766 -22.540 1.00 93.50 276 VAL A N 1
ATOM 2022 C CA . VAL A 1 276 ? 6.641 -4.378 -22.124 1.00 93.50 276 VAL A CA 1
ATOM 2023 C C . VAL A 1 276 ? 7.943 -4.298 -21.335 1.00 93.50 276 VAL A C 1
ATOM 2025 O O . VAL A 1 276 ? 8.050 -4.808 -20.221 1.00 93.50 276 VAL A O 1
ATOM 2028 N N . GLY A 1 277 ? 8.947 -3.638 -21.896 1.00 92.19 277 GLY A N 1
ATOM 2029 C CA . GLY A 1 277 ? 10.160 -3.294 -21.168 1.00 92.19 277 GLY A CA 1
ATOM 2030 C C . GLY A 1 277 ? 9.924 -2.052 -20.321 1.00 92.19 277 GLY A C 1
ATOM 2031 O O . GLY A 1 277 ? 9.194 -1.149 -20.732 1.00 92.19 277 GLY A O 1
ATOM 2032 N N . TYR A 1 278 ? 10.563 -1.955 -19.159 1.00 92.06 278 TYR A N 1
ATOM 2033 C CA . TYR A 1 278 ? 10.594 -0.697 -18.419 1.00 92.06 278 TYR A CA 1
ATOM 2034 C C . TYR A 1 278 ? 11.978 -0.351 -17.885 1.00 92.06 278 TYR A C 1
ATOM 2036 O O . TYR A 1 278 ? 12.756 -1.221 -17.486 1.00 92.06 278 TYR A O 1
ATOM 2044 N N . VAL A 1 279 ? 12.244 0.955 -17.844 1.00 89.81 279 VAL A N 1
ATOM 2045 C CA . VAL A 1 279 ? 13.459 1.551 -17.282 1.00 89.81 279 VAL A CA 1
ATOM 2046 C C . VAL A 1 279 ? 13.123 2.911 -16.659 1.00 89.81 279 VAL A C 1
ATOM 2048 O O . VAL A 1 279 ? 12.203 3.592 -17.102 1.00 89.81 279 VAL A O 1
ATOM 2051 N N . PHE A 1 280 ? 13.830 3.305 -15.595 1.00 86.12 280 PHE A N 1
ATOM 2052 C CA . PHE A 1 280 ? 13.642 4.598 -14.908 1.00 86.12 280 PHE A CA 1
ATOM 2053 C C . PHE A 1 280 ? 12.184 4.912 -14.534 1.00 86.12 280 PHE A C 1
ATOM 2055 O O . PHE A 1 280 ? 11.701 6.029 -14.720 1.00 86.12 280 PHE A O 1
ATOM 2062 N N . SER A 1 281 ? 11.455 3.916 -14.032 1.00 82.31 281 SER A N 1
ATOM 2063 C CA . SER A 1 281 ? 10.092 4.102 -13.543 1.00 82.31 281 SER A CA 1
ATOM 2064 C C . SER A 1 281 ? 9.958 3.551 -12.128 1.00 82.31 281 SER A C 1
ATOM 2066 O O . SER A 1 281 ? 10.281 2.382 -11.902 1.00 82.31 281 SER A O 1
ATOM 2068 N N . PRO A 1 282 ? 9.411 4.334 -11.182 1.00 69.44 282 PRO A N 1
ATOM 2069 C CA . PRO A 1 282 ? 9.124 3.842 -9.843 1.00 69.44 282 PRO A CA 1
ATOM 2070 C C . PRO A 1 282 ? 7.846 2.981 -9.801 1.00 69.44 282 PRO A C 1
ATOM 2072 O O . PRO A 1 282 ? 7.499 2.446 -8.752 1.00 69.44 282 PRO A O 1
ATOM 2075 N N . ARG A 1 283 ? 7.095 2.861 -10.912 1.00 74.50 283 ARG A N 1
ATOM 2076 C CA . ARG A 1 283 ? 5.744 2.271 -10.935 1.00 74.50 283 ARG A CA 1
ATOM 2077 C C . ARG A 1 283 ? 5.569 1.238 -12.053 1.00 74.50 283 ARG A C 1
ATOM 2079 O O . ARG A 1 283 ? 4.701 1.387 -12.908 1.00 74.50 283 ARG A O 1
ATOM 2086 N N . SER A 1 284 ? 6.334 0.149 -12.007 1.00 78.56 284 SER A N 1
ATOM 2087 C CA . SER A 1 284 ? 6.258 -0.927 -13.013 1.00 78.56 284 SER A CA 1
ATOM 2088 C C . SER A 1 284 ? 4.878 -1.587 -13.130 1.00 78.56 284 SER A C 1
ATOM 2090 O O . SER A 1 284 ? 4.485 -2.008 -14.213 1.00 78.56 284 SER A O 1
ATOM 2092 N N . TYR A 1 285 ? 4.099 -1.625 -12.042 1.00 76.94 285 TYR A N 1
ATOM 2093 C CA . TYR A 1 285 ? 2.765 -2.238 -12.028 1.00 76.94 285 TYR A CA 1
ATOM 2094 C C . TYR A 1 285 ? 1.780 -1.597 -13.023 1.00 76.94 285 TYR A C 1
ATOM 2096 O O . TYR A 1 285 ? 0.812 -2.234 -13.422 1.00 76.94 285 TYR A O 1
ATOM 2104 N N . VAL A 1 286 ? 2.014 -0.341 -13.421 1.00 80.75 286 VAL A N 1
ATOM 2105 C CA . VAL A 1 286 ? 1.184 0.393 -14.391 1.00 80.75 286 VAL A CA 1
ATOM 2106 C C . VAL A 1 286 ? 1.294 -0.234 -15.788 1.00 80.75 286 VAL A C 1
ATOM 2108 O O . VAL A 1 286 ? 0.344 -0.192 -16.565 1.00 80.75 286 VAL A O 1
ATOM 2111 N N . PHE A 1 287 ? 2.430 -0.863 -16.094 1.00 86.44 287 PHE A N 1
ATOM 2112 C CA . PHE A 1 287 ? 2.751 -1.392 -17.421 1.00 86.44 287 PHE A CA 1
ATOM 2113 C C . PHE A 1 287 ? 2.165 -2.780 -17.694 1.00 86.44 287 PHE A C 1
ATOM 2115 O O . PHE A 1 287 ? 2.052 -3.180 -18.851 1.00 86.44 287 PHE A O 1
ATOM 2122 N N . TYR A 1 288 ? 1.679 -3.466 -16.654 1.00 83.12 288 TYR A N 1
ATOM 2123 C CA . TYR A 1 288 ? 0.936 -4.723 -16.799 1.00 83.12 288 TYR A CA 1
ATOM 2124 C C . TYR A 1 288 ? -0.437 -4.523 -17.471 1.00 83.12 288 TYR A C 1
ATOM 2126 O O . TYR A 1 288 ? -1.131 -5.490 -17.786 1.00 83.12 288 TYR A O 1
ATOM 2134 N N . GLY A 1 289 ? -0.831 -3.267 -17.709 1.00 76.62 289 GLY A N 1
ATOM 2135 C CA . GLY A 1 289 ? -2.101 -2.904 -18.320 1.00 76.62 289 GLY A CA 1
ATOM 2136 C C . GLY A 1 289 ? -3.258 -2.949 -17.325 1.00 76.62 289 GLY A C 1
ATOM 2137 O O . GLY A 1 289 ? -3.133 -3.413 -16.190 1.00 76.62 289 GLY A O 1
ATOM 2138 N N . LYS A 1 290 ? -4.425 -2.460 -17.756 1.00 73.94 290 LYS A N 1
ATOM 2139 C CA . LYS A 1 290 ? -5.631 -2.351 -16.913 1.00 73.94 290 LYS A CA 1
ATOM 2140 C C . LYS A 1 290 ? -6.054 -3.683 -16.275 1.00 73.94 290 LYS A C 1
ATOM 2142 O O . LYS A 1 290 ? -6.559 -3.690 -15.152 1.00 73.94 290 LYS A O 1
ATOM 2147 N N . HIS A 1 291 ? -5.832 -4.786 -16.988 1.00 77.38 291 HIS A N 1
ATOM 2148 C CA . HIS A 1 291 ? -6.224 -6.139 -16.591 1.00 77.38 291 HIS A CA 1
ATOM 2149 C C . HIS A 1 291 ? -5.061 -7.003 -16.086 1.00 77.38 291 HIS A C 1
ATOM 2151 O O . HIS A 1 291 ? -5.266 -8.180 -15.820 1.00 77.38 291 HIS A O 1
ATOM 2157 N N . PHE A 1 292 ? -3.866 -6.429 -15.915 1.00 77.38 292 PHE A N 1
ATOM 2158 C CA . PHE A 1 292 ? -2.660 -7.142 -15.482 1.00 77.38 292 PHE A CA 1
ATOM 2159 C C . PHE A 1 292 ? -2.255 -8.335 -16.367 1.00 77.38 292 PHE A C 1
ATOM 2161 O O . PHE A 1 292 ? -1.708 -9.319 -15.880 1.00 77.38 292 PHE A O 1
ATOM 2168 N N . THR A 1 293 ? -2.539 -8.256 -17.665 1.00 80.62 293 THR A N 1
ATOM 2169 C CA . THR A 1 293 ? -2.319 -9.346 -18.626 1.00 80.62 293 THR A CA 1
ATOM 2170 C C . THR A 1 293 ? -0.995 -9.246 -19.371 1.00 80.62 293 THR A C 1
ATOM 2172 O O . THR A 1 293 ? -0.570 -10.229 -19.969 1.00 80.62 293 THR A O 1
ATOM 2175 N N . ASN A 1 294 ? -0.358 -8.074 -19.382 1.00 83.25 294 ASN A N 1
ATOM 2176 C CA . ASN A 1 294 ? 0.859 -7.874 -20.162 1.00 83.25 294 ASN A CA 1
ATOM 2177 C C . ASN A 1 294 ? 2.060 -8.471 -19.434 1.00 83.25 294 ASN A C 1
ATOM 2179 O O . ASN A 1 294 ? 2.207 -8.297 -18.222 1.00 83.25 294 ASN A O 1
ATOM 2183 N N . GLU A 1 295 ? 2.961 -9.093 -20.185 1.00 87.50 295 GLU A N 1
ATOM 2184 C CA . GLU A 1 295 ? 4.279 -9.437 -19.672 1.00 87.50 295 GLU A CA 1
ATOM 2185 C C . GLU A 1 295 ? 5.116 -8.157 -19.539 1.00 87.50 295 GLU A C 1
ATOM 2187 O O . GLU A 1 295 ? 5.178 -7.338 -20.462 1.00 87.50 295 GLU A O 1
ATOM 2192 N N . VAL A 1 296 ? 5.739 -7.961 -18.375 1.00 88.31 296 VAL A N 1
ATOM 2193 C CA . VAL A 1 296 ? 6.523 -6.760 -18.067 1.00 88.31 296 VAL A CA 1
ATOM 2194 C C . VAL A 1 296 ? 7.893 -7.157 -17.549 1.00 88.31 296 VAL A C 1
ATOM 2196 O O . VAL A 1 296 ? 8.003 -7.880 -16.559 1.00 88.31 296 VAL A O 1
ATOM 2199 N N . VAL A 1 297 ? 8.944 -6.625 -18.167 1.00 87.81 297 VAL A N 1
ATOM 2200 C CA . VAL A 1 297 ? 10.331 -6.943 -17.825 1.00 87.81 297 VAL A CA 1
ATOM 2201 C C . VAL A 1 297 ? 11.131 -5.683 -17.509 1.00 87.81 297 VAL A C 1
ATOM 2203 O O . VAL A 1 297 ? 11.060 -4.676 -18.214 1.00 87.81 297 VAL A O 1
ATOM 2206 N N . TYR A 1 298 ? 11.915 -5.734 -16.431 1.00 86.69 298 TYR A N 1
ATOM 2207 C CA . TYR A 1 298 ? 12.882 -4.681 -16.132 1.00 86.69 298 TYR A CA 1
ATOM 2208 C C . TYR A 1 298 ? 14.104 -4.830 -17.035 1.00 86.69 298 TYR A C 1
ATOM 2210 O O . TYR A 1 298 ? 14.715 -5.902 -17.062 1.00 86.69 298 TYR A O 1
ATOM 2218 N N . VAL A 1 299 ? 14.471 -3.763 -17.746 1.00 87.06 299 VAL A N 1
ATOM 2219 C CA . VAL A 1 299 ? 15.642 -3.759 -18.633 1.00 87.06 299 VAL A CA 1
ATOM 2220 C C . VAL A 1 299 ? 16.545 -2.582 -18.257 1.00 87.06 299 VAL A C 1
ATOM 2222 O O . VAL A 1 299 ? 16.340 -1.469 -18.748 1.00 87.06 299 VAL A O 1
ATOM 2225 N N . PRO A 1 300 ? 17.504 -2.776 -17.333 1.00 85.06 300 PRO A N 1
ATOM 2226 C CA . PRO A 1 300 ? 18.351 -1.691 -16.854 1.00 85.06 300 PRO A CA 1
ATOM 2227 C C . PRO A 1 300 ? 19.237 -1.150 -17.980 1.00 85.06 300 PRO A C 1
ATOM 2229 O O . PRO A 1 300 ? 19.964 -1.905 -18.616 1.00 85.06 300 PRO A O 1
ATOM 2232 N N . ALA A 1 301 ? 19.225 0.167 -18.187 1.00 83.06 301 ALA A N 1
ATOM 2233 C CA . ALA A 1 301 ? 20.174 0.811 -19.089 1.00 83.06 301 ALA A CA 1
ATOM 2234 C C . ALA A 1 301 ? 21.567 0.861 -18.433 1.00 83.06 301 ALA A C 1
ATOM 2236 O O . ALA A 1 301 ? 21.708 1.328 -17.297 1.00 83.06 301 ALA A O 1
ATOM 2237 N N . GLN A 1 302 ? 22.589 0.372 -19.139 1.00 77.31 302 GLN A N 1
ATOM 2238 C CA . GLN A 1 302 ? 23.981 0.386 -18.681 1.00 77.31 302 GLN A CA 1
ATOM 2239 C C . GLN A 1 302 ? 24.758 1.504 -19.370 1.00 77.31 302 GLN A C 1
ATOM 2241 O O . GLN A 1 302 ? 24.858 1.518 -20.595 1.00 77.31 302 GLN A O 1
ATOM 2246 N N . ALA A 1 303 ? 25.330 2.417 -18.585 1.00 73.69 303 ALA A N 1
ATOM 2247 C CA . ALA A 1 303 ? 26.093 3.552 -19.093 1.00 73.69 303 ALA A CA 1
ATOM 2248 C C . ALA A 1 303 ? 27.170 3.121 -20.106 1.00 73.69 303 ALA A C 1
ATOM 2250 O O . ALA A 1 303 ? 27.951 2.209 -19.849 1.00 73.69 303 ALA A O 1
ATOM 2251 N N . GLY A 1 304 ? 27.222 3.813 -21.247 1.00 78.75 304 GLY A N 1
ATOM 2252 C CA . GLY A 1 304 ? 28.257 3.619 -22.266 1.00 78.75 304 GLY A CA 1
ATOM 2253 C C . GLY A 1 304 ? 28.013 2.488 -23.272 1.00 78.75 304 GLY A C 1
ATOM 2254 O O . GLY A 1 304 ? 28.821 2.348 -24.182 1.00 78.75 304 GLY A O 1
ATOM 2255 N N . ASN A 1 305 ? 26.917 1.724 -23.168 1.00 85.12 305 ASN A N 1
ATOM 2256 C CA . ASN A 1 305 ? 26.600 0.653 -24.124 1.00 85.12 305 ASN A CA 1
ATOM 2257 C C . ASN A 1 305 ? 25.143 0.707 -24.640 1.00 85.12 305 ASN A C 1
ATOM 2259 O O . ASN A 1 305 ? 24.337 -0.168 -24.311 1.00 85.12 305 ASN A O 1
ATOM 2263 N N . PRO A 1 306 ? 24.773 1.733 -25.431 1.00 86.62 306 PRO A N 1
ATOM 2264 C CA . PRO A 1 306 ? 23.416 1.858 -25.962 1.00 86.62 306 PRO A CA 1
ATOM 2265 C C . PRO A 1 306 ? 23.047 0.722 -26.927 1.00 86.62 306 PRO A C 1
ATOM 2267 O O . PRO A 1 306 ? 21.938 0.206 -26.840 1.00 86.62 306 PRO A O 1
ATOM 2270 N N . GLU A 1 307 ? 23.964 0.295 -27.801 1.00 89.19 307 GLU A N 1
ATOM 2271 C CA . GLU A 1 307 ? 23.692 -0.756 -28.796 1.00 89.19 307 GLU A CA 1
ATOM 2272 C C . GLU A 1 307 ? 23.486 -2.128 -28.140 1.00 89.19 307 GLU A C 1
ATOM 2274 O O . GLU A 1 307 ? 22.494 -2.796 -28.416 1.00 89.19 307 GLU A O 1
ATOM 2279 N N . GLY A 1 308 ? 24.328 -2.512 -27.173 1.00 89.00 308 GLY A N 1
ATOM 2280 C CA . GLY A 1 308 ? 24.123 -3.761 -26.432 1.00 89.00 308 GLY A CA 1
ATOM 2281 C C . GLY A 1 308 ? 22.826 -3.766 -25.616 1.00 89.00 308 GLY A C 1
ATOM 2282 O O . GLY A 1 308 ? 22.171 -4.801 -25.495 1.00 89.00 308 GLY A O 1
ATOM 2283 N N . TRP A 1 309 ? 22.408 -2.607 -25.098 1.00 90.88 309 TRP A N 1
ATOM 2284 C CA . TRP A 1 309 ? 21.111 -2.469 -24.434 1.00 90.88 309 TRP A CA 1
ATOM 2285 C C . TRP A 1 309 ? 19.939 -2.615 -25.420 1.00 90.88 309 TRP A C 1
ATOM 2287 O O . TRP A 1 309 ? 18.932 -3.242 -25.093 1.00 90.88 309 TRP A O 1
ATOM 2297 N N . ILE A 1 310 ? 20.068 -2.100 -26.646 1.00 91.88 310 ILE A N 1
ATOM 2298 C CA . ILE A 1 310 ? 19.073 -2.284 -27.713 1.00 91.88 310 ILE A CA 1
ATOM 2299 C C . ILE A 1 310 ? 18.967 -3.754 -28.128 1.00 91.88 310 ILE A C 1
ATOM 2301 O O . ILE A 1 310 ? 17.856 -4.266 -28.289 1.00 91.88 310 ILE A O 1
ATOM 2305 N N . ASP A 1 311 ? 20.090 -4.454 -28.250 1.00 91.81 311 ASP A N 1
ATOM 2306 C CA . ASP A 1 311 ? 20.090 -5.881 -28.565 1.00 91.81 311 ASP A CA 1
ATOM 2307 C C . ASP A 1 311 ? 19.458 -6.714 -27.442 1.00 91.81 311 ASP A C 1
ATOM 2309 O O . ASP A 1 311 ? 18.705 -7.650 -27.720 1.00 91.81 311 ASP A O 1
ATOM 2313 N N . GLU A 1 312 ? 19.651 -6.331 -26.174 1.00 91.31 312 GLU A N 1
ATOM 2314 C CA . GLU A 1 312 ? 18.936 -6.937 -25.043 1.00 91.31 312 GLU A CA 1
ATOM 2315 C C . GLU A 1 312 ? 17.416 -6.722 -25.150 1.00 91.31 312 GLU A C 1
ATOM 2317 O O . GLU A 1 312 ? 16.642 -7.663 -24.943 1.00 91.31 312 GLU A O 1
ATOM 2322 N N . LEU A 1 313 ? 16.971 -5.514 -25.519 1.00 93.06 313 LEU A N 1
ATOM 2323 C CA . LEU A 1 313 ? 15.551 -5.219 -25.741 1.00 93.06 313 LEU A CA 1
ATOM 2324 C C . LEU A 1 313 ? 14.964 -6.090 -26.861 1.00 93.06 313 LEU A C 1
ATOM 2326 O O . LEU A 1 313 ? 13.887 -6.666 -26.684 1.00 93.06 313 LEU A O 1
ATOM 2330 N N . ARG A 1 314 ? 15.679 -6.242 -27.983 1.00 93.12 314 ARG A N 1
ATOM 2331 C CA . ARG A 1 314 ? 15.264 -7.105 -29.102 1.00 93.12 314 ARG A CA 1
ATOM 2332 C C . ARG A 1 314 ? 15.222 -8.576 -28.701 1.00 93.12 314 ARG A C 1
ATOM 2334 O O . ARG A 1 314 ? 14.227 -9.250 -28.965 1.00 93.12 314 ARG A O 1
ATOM 2341 N N . GLY A 1 315 ? 16.258 -9.065 -28.019 1.00 91.88 315 GLY A N 1
ATOM 2342 C CA . GLY A 1 315 ? 16.342 -10.448 -27.546 1.00 91.88 315 GLY A CA 1
ATOM 2343 C C . GLY A 1 315 ? 15.208 -10.818 -26.587 1.00 91.88 315 GLY A C 1
ATOM 2344 O O . GLY A 1 315 ? 14.690 -11.932 -26.638 1.00 91.88 315 GLY A O 1
ATOM 2345 N N . ARG A 1 316 ? 14.755 -9.860 -25.769 1.00 90.38 316 ARG A N 1
ATOM 2346 C CA . ARG A 1 316 ? 13.598 -10.005 -24.868 1.00 90.38 316 ARG A CA 1
ATOM 2347 C C . ARG A 1 316 ? 12.250 -9.671 -25.513 1.00 90.38 316 ARG A C 1
ATOM 2349 O O . ARG A 1 316 ? 11.255 -9.591 -24.800 1.00 90.38 316 ARG A O 1
ATOM 2356 N N . ARG A 1 317 ? 12.208 -9.464 -26.835 1.00 93.56 317 ARG A N 1
ATOM 2357 C CA . ARG A 1 317 ? 10.998 -9.120 -27.605 1.00 93.56 317 ARG A CA 1
ATOM 2358 C C . ARG A 1 317 ? 10.250 -7.907 -27.042 1.00 93.56 317 ARG A C 1
ATOM 2360 O O . ARG A 1 317 ? 9.020 -7.874 -27.023 1.00 93.56 317 ARG A O 1
ATOM 2367 N N . VAL A 1 318 ? 10.987 -6.898 -26.575 1.00 94.00 318 VAL A N 1
ATOM 2368 C CA . VAL A 1 318 ? 10.385 -5.669 -26.056 1.00 94.00 318 VAL A CA 1
ATOM 2369 C C . VAL A 1 318 ? 9.792 -4.858 -27.208 1.00 94.00 318 VAL A C 1
ATOM 2371 O O . VAL A 1 318 ? 10.518 -4.224 -27.970 1.00 94.00 318 VAL A O 1
ATOM 2374 N N . GLY A 1 319 ? 8.463 -4.858 -27.318 1.00 91.94 319 GLY A N 1
ATOM 2375 C CA . GLY A 1 319 ? 7.737 -4.078 -28.328 1.00 91.94 319 GLY A CA 1
ATOM 2376 C C . GLY A 1 319 ? 7.465 -2.638 -27.894 1.00 91.94 319 GLY A C 1
ATOM 2377 O O . GLY A 1 319 ? 7.409 -1.726 -28.721 1.00 91.94 319 GLY A O 1
ATOM 2378 N N . LEU A 1 320 ? 7.323 -2.420 -26.584 1.00 95.12 320 LEU A N 1
ATOM 2379 C CA . LEU A 1 320 ? 7.092 -1.114 -25.973 1.00 95.12 320 LEU A CA 1
ATOM 2380 C C . LEU A 1 320 ? 8.020 -0.932 -24.771 1.00 95.12 320 LEU A C 1
ATOM 2382 O O . LEU A 1 320 ? 8.043 -1.770 -23.872 1.00 95.12 320 LEU A O 1
ATOM 2386 N N . LEU A 1 321 ? 8.752 0.180 -24.736 1.00 94.31 321 LEU A N 1
ATOM 2387 C CA . LEU A 1 321 ? 9.610 0.577 -23.624 1.00 94.31 321 LEU A CA 1
ATOM 2388 C C . LEU A 1 321 ? 8.954 1.719 -22.844 1.00 94.31 321 LEU A C 1
ATOM 2390 O O . LEU A 1 321 ? 8.802 2.828 -23.358 1.00 94.31 321 LEU A O 1
ATOM 2394 N N . ALA A 1 322 ? 8.582 1.465 -21.595 1.00 92.75 322 ALA A N 1
ATOM 2395 C CA . ALA A 1 322 ? 7.955 2.445 -20.722 1.00 92.75 322 ALA A CA 1
ATOM 2396 C C . ALA A 1 322 ? 8.965 3.106 -19.770 1.00 92.75 322 ALA A C 1
ATOM 2398 O O . ALA A 1 322 ? 9.797 2.440 -19.148 1.00 92.75 322 ALA A O 1
ATOM 2399 N N . VAL A 1 323 ? 8.874 4.432 -19.647 1.00 90.38 323 VAL A N 1
ATOM 2400 C CA . VAL A 1 323 ? 9.827 5.271 -18.912 1.00 90.38 323 VAL A CA 1
ATOM 2401 C C . VAL A 1 323 ? 9.097 6.301 -18.061 1.00 90.38 323 VAL A C 1
ATOM 2403 O O . VAL A 1 323 ? 8.134 6.921 -18.506 1.00 90.38 323 VAL A O 1
ATOM 2406 N N . GLY A 1 324 ? 9.596 6.529 -16.848 1.00 81.44 324 GLY A N 1
ATOM 2407 C CA . GLY A 1 324 ? 9.155 7.612 -15.979 1.00 81.44 324 GLY A CA 1
ATOM 2408 C C . GLY A 1 324 ? 7.986 7.285 -15.038 1.00 81.44 324 GLY A C 1
ATOM 2409 O O . GLY A 1 324 ? 7.425 6.183 -15.075 1.00 81.44 324 GLY A O 1
ATOM 2410 N N . PRO A 1 325 ? 7.628 8.229 -14.147 1.00 84.00 325 PRO A N 1
ATOM 2411 C CA . PRO A 1 325 ? 8.261 9.544 -13.985 1.00 84.00 325 PRO A CA 1
ATOM 2412 C C . PRO A 1 325 ? 9.722 9.457 -13.491 1.00 84.00 325 PRO A C 1
ATOM 2414 O O . PRO A 1 325 ? 10.007 8.740 -12.535 1.00 84.00 325 PRO A O 1
ATOM 2417 N N . VAL A 1 326 ? 10.652 10.166 -14.146 1.00 83.25 326 VAL A N 1
ATOM 2418 C CA . VAL A 1 326 ? 12.119 9.999 -13.975 1.00 83.25 326 VAL A CA 1
ATOM 2419 C C . VAL A 1 326 ? 12.741 10.887 -12.888 1.00 83.25 326 VAL A C 1
ATOM 2421 O O . VAL A 1 326 ? 13.919 11.222 -12.964 1.00 83.25 326 VAL A O 1
ATOM 2424 N N . GLU A 1 327 ? 11.979 11.311 -11.880 1.00 77.31 327 GLU A N 1
ATOM 2425 C CA . GLU A 1 327 ? 12.435 12.298 -10.885 1.00 77.31 327 GLU A CA 1
ATOM 2426 C C . GLU A 1 327 ? 13.717 11.883 -10.144 1.00 77.31 327 GLU A C 1
ATOM 2428 O O . GLU A 1 327 ? 14.634 12.690 -10.002 1.00 77.31 327 GLU A O 1
ATOM 2433 N N . GLU A 1 328 ? 13.833 10.606 -9.779 1.00 73.81 328 GLU A N 1
ATOM 2434 C CA . GLU A 1 328 ? 15.020 10.042 -9.121 1.00 73.81 328 GLU A CA 1
ATOM 2435 C C . GLU A 1 328 ? 16.209 9.840 -10.081 1.00 73.81 328 GLU A C 1
ATOM 2437 O O . GLU A 1 328 ? 17.356 9.753 -9.647 1.00 73.81 328 GLU A O 1
ATOM 2442 N N . TRP A 1 329 ? 15.957 9.811 -11.394 1.00 82.00 329 TRP A N 1
ATOM 2443 C CA . TRP A 1 329 ? 16.951 9.512 -12.430 1.00 82.00 329 TRP A CA 1
ATOM 2444 C C . TRP A 1 329 ? 17.273 10.708 -13.329 1.00 82.00 329 TRP A C 1
ATOM 2446 O O . TRP A 1 329 ? 17.938 10.530 -14.341 1.00 82.00 329 TRP A O 1
ATOM 2456 N N . ARG A 1 330 ? 16.862 11.935 -12.972 1.00 78.94 330 ARG A N 1
ATOM 2457 C CA . ARG A 1 330 ? 16.981 13.136 -13.832 1.00 78.94 330 ARG A CA 1
ATOM 2458 C C . ARG A 1 330 ? 18.378 13.387 -14.413 1.00 78.94 330 ARG A C 1
ATOM 2460 O O . ARG A 1 330 ? 18.471 13.959 -15.493 1.00 78.94 330 ARG A O 1
ATOM 2467 N N . ASN A 1 331 ? 19.429 12.953 -13.717 1.00 81.56 331 ASN A N 1
ATOM 2468 C CA . ASN A 1 331 ? 20.828 13.170 -14.100 1.00 81.56 331 ASN A CA 1
ATOM 2469 C C . ASN A 1 331 ? 21.464 11.969 -14.823 1.00 81.56 331 ASN A C 1
ATOM 2471 O O . ASN A 1 331 ? 22.669 11.962 -15.062 1.00 81.56 331 ASN A O 1
ATOM 2475 N N . ARG A 1 332 ? 20.686 10.926 -15.135 1.00 82.38 332 ARG A N 1
ATOM 2476 C CA . ARG A 1 332 ? 21.163 9.751 -15.869 1.00 82.38 332 ARG A CA 1
ATOM 2477 C C . ARG A 1 332 ? 21.344 10.098 -17.343 1.00 82.38 332 ARG A C 1
ATOM 2479 O O . ARG A 1 332 ? 20.397 10.526 -18.002 1.00 82.38 332 ARG A O 1
ATOM 2486 N N . SER A 1 333 ? 22.557 9.900 -17.856 1.00 84.75 333 SER A N 1
ATOM 2487 C CA . SER A 1 333 ? 22.902 10.184 -19.253 1.00 84.75 333 SER A CA 1
ATOM 2488 C C . SER A 1 333 ? 22.115 9.310 -20.230 1.00 84.75 333 SER A C 1
ATOM 2490 O O . SER A 1 333 ? 21.834 9.739 -21.345 1.00 84.75 333 SER A O 1
ATOM 2492 N N . GLU A 1 334 ? 21.675 8.129 -19.795 1.00 87.62 334 GLU A N 1
ATOM 2493 C CA . GLU A 1 334 ? 20.911 7.183 -20.609 1.00 87.62 334 GLU A CA 1
ATOM 2494 C C . GLU A 1 334 ? 19.523 7.708 -21.001 1.00 87.62 334 GLU A C 1
ATOM 2496 O O . GLU A 1 334 ? 18.964 7.294 -22.014 1.00 87.62 334 GLU A O 1
ATOM 2501 N N . ILE A 1 335 ? 18.969 8.669 -20.250 1.00 87.00 335 ILE A N 1
ATOM 2502 C CA . ILE A 1 335 ? 17.695 9.311 -20.609 1.00 87.00 335 ILE A CA 1
ATOM 2503 C C . ILE A 1 335 ? 17.816 10.036 -21.955 1.00 87.00 335 ILE A C 1
ATOM 2505 O O . ILE A 1 335 ? 16.856 10.052 -22.726 1.00 87.00 335 ILE A O 1
ATOM 2509 N N . ALA A 1 336 ? 18.992 10.589 -22.270 1.00 86.12 336 ALA A N 1
ATOM 2510 C CA . ALA A 1 336 ? 19.217 11.303 -23.523 1.00 86.12 336 ALA A CA 1
ATOM 2511 C C . ALA A 1 336 ? 19.082 10.390 -24.755 1.00 86.12 336 ALA A C 1
ATOM 2513 O O . ALA A 1 336 ? 18.691 10.870 -25.819 1.00 86.12 336 ALA A O 1
ATOM 2514 N N . TRP A 1 337 ? 19.331 9.080 -24.617 1.00 88.06 337 TRP A N 1
ATOM 2515 C CA . TRP A 1 337 ? 19.215 8.107 -25.712 1.00 88.06 337 TRP A CA 1
ATOM 2516 C C . TRP A 1 337 ? 17.783 7.976 -26.234 1.00 88.06 337 TRP A C 1
ATOM 2518 O O . TRP A 1 337 ? 17.570 7.747 -27.421 1.00 88.06 337 TRP A O 1
ATOM 2528 N N . LEU A 1 338 ? 16.794 8.173 -25.359 1.00 88.19 338 LEU A N 1
ATOM 2529 C CA . LEU A 1 338 ? 15.369 8.067 -25.687 1.00 88.19 338 LEU A CA 1
ATOM 2530 C C . LEU A 1 338 ? 14.855 9.249 -26.521 1.00 88.19 338 LEU A C 1
ATOM 2532 O O . LEU A 1 338 ? 13.787 9.167 -27.123 1.00 88.19 338 LEU A O 1
ATOM 2536 N N . SER A 1 339 ? 15.588 10.364 -26.522 1.00 84.12 339 SER A N 1
ATOM 2537 C CA . SER A 1 339 ? 15.231 11.606 -27.216 1.00 84.12 339 SER A CA 1
ATOM 2538 C C . SER A 1 339 ? 16.259 12.033 -28.266 1.00 84.12 339 SER A C 1
ATOM 2540 O O . SER A 1 339 ? 16.161 13.141 -28.789 1.00 84.12 339 SER A O 1
ATOM 2542 N N . ALA A 1 340 ? 17.254 11.191 -28.559 1.00 84.75 340 ALA A N 1
ATOM 2543 C CA . ALA A 1 340 ? 18.301 11.506 -29.521 1.00 84.75 340 ALA A CA 1
ATOM 2544 C C . ALA A 1 340 ? 17.711 11.679 -30.939 1.00 84.75 340 ALA A C 1
ATOM 2546 O O . ALA A 1 340 ? 16.984 10.793 -31.405 1.00 84.75 340 ALA A O 1
ATOM 2547 N N . PRO A 1 341 ? 18.012 12.783 -31.654 1.00 79.38 341 PRO A N 1
ATOM 2548 C CA . PRO A 1 341 ? 17.611 12.948 -33.048 1.00 79.38 341 PRO A CA 1
ATOM 2549 C C . PRO A 1 341 ? 18.148 11.793 -33.902 1.00 79.38 341 PRO A C 1
ATOM 2551 O O . PRO A 1 341 ? 19.342 11.511 -33.880 1.00 79.38 341 PRO A O 1
ATOM 2554 N N . GLY A 1 342 ? 17.267 11.099 -34.627 1.00 78.12 342 GLY A N 1
ATOM 2555 C CA . GLY A 1 342 ? 17.650 9.925 -35.424 1.00 78.12 342 GLY A CA 1
ATOM 2556 C C . GLY A 1 342 ? 17.930 8.649 -34.618 1.00 78.12 342 GLY A C 1
ATOM 2557 O O . GLY A 1 342 ? 18.337 7.657 -35.211 1.00 78.12 342 GLY A O 1
ATOM 2558 N N . GLY A 1 343 ? 17.688 8.646 -33.303 1.00 84.19 343 GLY A N 1
ATOM 2559 C CA . GLY A 1 343 ? 17.889 7.479 -32.446 1.00 84.19 343 GLY A CA 1
ATOM 2560 C C . GLY A 1 343 ? 16.925 6.317 -32.719 1.00 84.19 343 GLY A C 1
ATOM 2561 O O . GLY A 1 343 ? 15.971 6.414 -33.497 1.00 84.19 343 GLY A O 1
ATOM 2562 N N . HIS A 1 344 ? 17.166 5.207 -32.018 1.00 88.62 344 HIS A N 1
ATOM 2563 C CA . HIS A 1 344 ? 16.419 3.950 -32.162 1.00 88.62 344 HIS A CA 1
ATOM 2564 C C . HIS A 1 344 ? 15.026 3.965 -31.521 1.00 88.62 344 HIS A C 1
ATOM 2566 O O . HIS A 1 344 ? 14.252 3.036 -31.724 1.00 88.62 344 HIS A O 1
ATOM 2572 N N . PHE A 1 345 ? 14.677 5.001 -30.756 1.00 91.88 345 PHE A N 1
ATOM 2573 C CA . PHE A 1 345 ? 13.404 5.086 -30.042 1.00 91.88 345 PHE A CA 1
ATOM 2574 C C . PHE A 1 345 ? 12.483 6.131 -30.661 1.00 91.88 345 PHE A C 1
ATOM 2576 O O . PHE A 1 345 ? 12.855 7.287 -30.855 1.00 91.88 345 PHE A O 1
ATOM 2583 N N . VAL A 1 346 ? 11.237 5.738 -30.911 1.00 92.44 346 VAL A N 1
ATOM 2584 C CA . VAL A 1 346 ? 10.154 6.651 -31.281 1.00 92.44 346 VAL A CA 1
ATOM 2585 C C . VAL A 1 346 ? 9.205 6.758 -30.110 1.00 92.44 346 VAL A C 1
ATOM 2587 O O . VAL A 1 346 ? 8.673 5.757 -29.634 1.00 92.44 346 VAL A O 1
ATOM 2590 N N . ARG A 1 347 ? 8.968 7.981 -29.645 1.00 92.88 347 ARG A N 1
ATOM 2591 C CA . ARG A 1 347 ? 7.929 8.229 -28.651 1.00 92.88 347 ARG A CA 1
ATOM 2592 C C . ARG A 1 347 ? 6.565 7.976 -29.283 1.00 92.88 347 ARG A C 1
ATOM 2594 O O . ARG A 1 347 ? 6.225 8.610 -30.276 1.00 92.88 347 ARG A O 1
ATOM 2601 N N . VAL A 1 348 ? 5.798 7.067 -28.693 1.00 93.31 348 VAL A N 1
ATOM 2602 C CA . VAL A 1 348 ? 4.462 6.690 -29.179 1.00 93.31 348 VAL A CA 1
ATOM 2603 C C . VAL A 1 348 ? 3.348 7.108 -28.222 1.00 93.31 348 VAL A C 1
ATOM 2605 O O . VAL A 1 348 ? 2.195 7.180 -28.628 1.00 93.31 348 VAL A O 1
ATOM 2608 N N . PHE A 1 349 ? 3.682 7.424 -26.967 1.00 92.06 349 PHE A N 1
ATOM 2609 C CA . PHE A 1 349 ? 2.728 7.910 -25.975 1.00 92.06 349 PHE A CA 1
ATOM 2610 C C . PHE A 1 349 ? 3.409 8.797 -24.921 1.00 92.06 349 PHE A C 1
ATOM 2612 O O . PHE A 1 349 ? 4.544 8.528 -24.528 1.00 92.06 349 PHE A O 1
ATOM 2619 N N . GLY A 1 350 ? 2.684 9.798 -24.409 1.00 88.19 350 GLY A N 1
ATOM 2620 C CA . GLY A 1 350 ? 3.155 10.736 -23.384 1.00 88.19 350 GLY A CA 1
ATOM 2621 C C . GLY A 1 350 ? 4.012 11.872 -23.955 1.00 88.19 350 GLY A C 1
ATOM 2622 O O . GLY A 1 350 ? 4.460 11.816 -25.098 1.00 88.19 350 GLY A O 1
ATOM 2623 N N . THR A 1 351 ? 4.221 12.935 -23.175 1.00 84.69 351 THR A N 1
ATOM 2624 C CA . THR A 1 351 ? 4.933 14.148 -23.628 1.00 84.69 351 THR A CA 1
ATOM 2625 C C . THR A 1 351 ? 6.269 14.348 -22.927 1.00 84.69 351 THR A C 1
ATOM 2627 O O . THR A 1 351 ? 7.269 14.610 -23.592 1.00 84.69 351 THR A O 1
ATOM 2630 N N . ASP A 1 352 ? 6.312 14.194 -21.606 1.00 83.00 352 ASP A N 1
ATOM 2631 C CA . ASP A 1 352 ? 7.511 14.430 -20.810 1.00 83.00 352 ASP A CA 1
ATOM 2632 C C . ASP A 1 352 ? 7.677 13.335 -19.741 1.00 83.00 352 ASP A C 1
ATOM 2634 O O . ASP A 1 352 ? 6.828 13.214 -18.851 1.00 83.00 352 ASP A O 1
ATOM 2638 N N . PRO A 1 353 ? 8.774 12.550 -19.777 1.00 83.56 353 PRO A N 1
ATOM 2639 C CA . PRO A 1 353 ? 9.036 11.521 -18.776 1.00 83.56 353 PRO A CA 1
ATOM 2640 C C . PRO A 1 353 ? 9.289 12.098 -17.377 1.00 83.56 353 PRO A C 1
ATOM 2642 O O . PRO A 1 353 ? 9.388 11.336 -16.419 1.00 83.56 353 PRO A O 1
ATOM 2645 N N . ARG A 1 354 ? 9.419 13.423 -17.218 1.00 80.12 354 ARG A N 1
ATOM 2646 C CA . ARG A 1 354 ? 9.535 14.090 -15.912 1.00 80.12 354 ARG A CA 1
ATOM 2647 C C . ARG A 1 354 ? 8.188 14.301 -15.227 1.00 80.12 354 ARG A C 1
ATOM 2649 O O . ARG A 1 354 ? 8.163 14.339 -14.000 1.00 80.12 354 ARG A O 1
ATOM 2656 N N . SER A 1 355 ? 7.103 14.442 -15.987 1.00 77.00 355 SER A N 1
ATOM 2657 C CA . SER A 1 355 ? 5.763 14.725 -15.455 1.00 77.00 355 SER A CA 1
ATOM 2658 C C . SER A 1 355 ? 4.857 13.492 -15.424 1.00 77.00 355 SER A C 1
ATOM 2660 O O . SER A 1 355 ? 3.949 13.424 -14.597 1.00 77.00 355 SER A O 1
ATOM 2662 N N . GLY A 1 356 ? 5.122 12.487 -16.263 1.00 79.88 356 GLY A N 1
ATOM 2663 C CA . GLY A 1 356 ? 4.327 11.264 -16.317 1.00 79.88 356 GLY A CA 1
ATOM 2664 C C . GLY A 1 356 ? 5.030 10.108 -17.030 1.00 79.88 356 GLY A C 1
ATOM 2665 O O . GLY A 1 356 ? 6.174 10.246 -17.466 1.00 79.88 356 GLY A O 1
ATOM 2666 N N . PRO A 1 357 ? 4.371 8.941 -17.127 1.00 86.81 357 PRO A N 1
ATOM 2667 C CA . PRO A 1 357 ? 4.885 7.823 -17.904 1.00 86.81 357 PRO A CA 1
ATOM 2668 C C . PRO A 1 357 ? 4.872 8.155 -19.403 1.00 86.81 357 PRO A C 1
ATOM 2670 O O . PRO A 1 357 ? 3.886 8.664 -19.937 1.00 86.81 357 PRO A O 1
ATOM 2673 N N . VAL A 1 358 ? 5.963 7.825 -20.085 1.00 91.06 358 VAL A N 1
ATOM 2674 C CA . VAL A 1 358 ? 6.136 7.959 -21.535 1.00 91.06 358 VAL A CA 1
ATOM 2675 C C . VAL A 1 358 ? 6.472 6.589 -22.102 1.00 91.06 358 VAL A C 1
ATOM 2677 O O . VAL A 1 358 ? 7.258 5.848 -21.510 1.00 91.06 358 VAL A O 1
ATOM 2680 N N . VAL A 1 359 ? 5.871 6.243 -23.238 1.00 92.94 359 VAL A N 1
ATOM 2681 C CA . VAL A 1 359 ? 6.113 4.962 -23.910 1.00 92.94 359 VAL A CA 1
ATOM 2682 C C . VAL A 1 359 ? 6.812 5.215 -25.235 1.00 92.94 359 VAL A C 1
ATOM 2684 O O . VAL A 1 359 ? 6.412 6.076 -26.025 1.00 92.94 359 VAL A O 1
ATOM 2687 N N . TYR A 1 360 ? 7.854 4.434 -25.467 1.00 94.25 360 TYR A N 1
ATOM 2688 C CA . TYR A 1 360 ? 8.650 4.424 -26.677 1.00 94.25 360 TYR A CA 1
ATOM 2689 C C . TYR A 1 360 ? 8.479 3.088 -27.394 1.00 94.25 360 TYR A C 1
ATOM 2691 O O . TYR A 1 360 ? 8.269 2.053 -26.764 1.00 94.25 360 TYR A O 1
ATOM 2699 N N . ARG A 1 361 ? 8.591 3.106 -28.716 1.00 93.75 361 ARG A N 1
ATOM 2700 C CA . ARG A 1 361 ? 8.726 1.915 -29.551 1.00 93.75 361 ARG A CA 1
ATOM 2701 C C . ARG A 1 361 ? 10.125 1.920 -30.154 1.00 93.75 361 ARG A C 1
ATOM 2703 O O . ARG A 1 361 ? 10.607 2.975 -30.570 1.00 93.75 361 ARG A O 1
ATOM 2710 N N . LEU A 1 362 ? 10.768 0.759 -30.160 1.00 89.62 362 LEU A N 1
ATOM 2711 C CA . LEU A 1 362 ? 12.029 0.573 -30.866 1.00 89.62 362 LEU A CA 1
ATOM 2712 C C . LEU A 1 362 ? 11.760 0.588 -32.380 1.00 89.62 362 LEU A C 1
ATOM 2714 O O . LEU A 1 362 ? 10.761 0.014 -32.818 1.00 89.62 362 LEU A O 1
ATOM 2718 N N . ARG A 1 363 ? 12.596 1.288 -33.148 1.00 82.12 363 ARG A N 1
ATOM 2719 C CA . ARG A 1 363 ? 12.522 1.329 -34.614 1.00 82.12 363 ARG A CA 1
ATOM 2720 C C . ARG A 1 363 ? 12.891 0.001 -35.255 1.00 82.12 363 ARG A C 1
ATOM 2722 O O . ARG A 1 363 ? 13.793 -0.688 -34.720 1.00 82.12 363 ARG A O 1
#

Sequence (363 aa):
MRAARPARAIDGTTVTLAAAGLLVGAFWYGRNLAEVGNPLGFVRVAVGRFNLLPGFIEPAWLRRTSLASVLDPTSARHWRILAGAVWEQLRLPFVIIVAFALALVVPRARAEEPARSSHLRILLGLAALTAAAYCTTPFSGANGAPPGLSAWTGQAFRYAFPFLGVLAVLSALGASRLPARGVGVGIVLGLAAVVAAMTSAVMACAAAIALAGIASVAAVRRTPDPMTSTVACVLLCVAVTAGTFWMRARRDVERARVYGGAPEFIATHLRPGETVGYVFSPRSYVFYGKHFTNEVVYVPAQAGNPEGWIDELRGRRVGLLAVGPVEEWRNRSEIAWLSA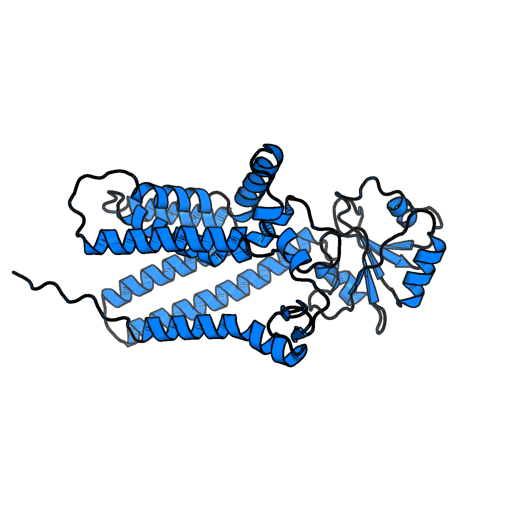PGGHFVRVFGTDPRSGPVVYRLR